Protein AF-K6WB19-F1 (afdb_monomer_lite)

Sequence (266 aa):
MKWSDRVCVMATVAFAASATLALGAGASSAAAVTDSRPGVVEATPAAPPPPPGALIAAFANNQLTYCSLICPHIIYGVVEVPGALVRSPSVYSAALARTGSVDRSRGIAAASVTGPSRRAMAGIIDNDLNLVLPRAQNALEVATVEVLNVVDTARSGAGPGAVGKAVDAGRTRVLEALNAPIVPNPPQIAVPTTPAQESALATIDVGSAVLFQAPEILLVGATESADVAAKELATSGDMNRARAAGAARLDGFVTQAQNAIARALR

Secondary structure (DSSP, 8-state):
--GGGTTTSS---------------------------------PPPPPPPPTTHHHHHHHHHHHHHHHHHHHHHHHHHHHHHHHHHHHHHHHHHHHHHH--HHHHHHHHHHHHHHHHHHHHHHHHHHIIIIIHHHHHHHHHHHHHHHHHHHHHHHTT--HHHHHHHHHHHHHHHHHHHHS---SSPPP-----SHHHHHHHHHHHHHHIIIIIHHHHHHHHHHHHHHHHHHHHHHH--HHHHHHHHHHHHHHHHHHHHHHHHHHT-

Organism: NCBI:txid1108045

Structure (mmCIF, N/CA/C/O backbone):
data_AF-K6WB19-F1
#
_entry.id   AF-K6WB19-F1
#
loop_
_atom_site.group_PDB
_atom_site.id
_atom_site.type_symbol
_atom_site.label_atom_id
_atom_site.label_alt_id
_atom_site.label_comp_id
_atom_site.label_asym_id
_atom_site.label_entity_id
_atom_site.label_seq_id
_atom_site.pdbx_PDB_ins_code
_atom_site.Cartn_x
_atom_site.Cartn_y
_atom_site.Cartn_z
_atom_site.occupancy
_atom_site.B_iso_or_equiv
_atom_site.auth_seq_id
_atom_site.auth_comp_id
_atom_site.auth_asym_id
_atom_site.auth_atom_id
_atom_site.pdbx_PDB_model_num
ATOM 1 N N . MET A 1 1 ? -23.974 20.999 -8.450 1.00 38.78 1 MET A N 1
ATOM 2 C CA . MET A 1 1 ? -22.636 20.407 -8.689 1.00 38.78 1 MET A CA 1
ATOM 3 C C . 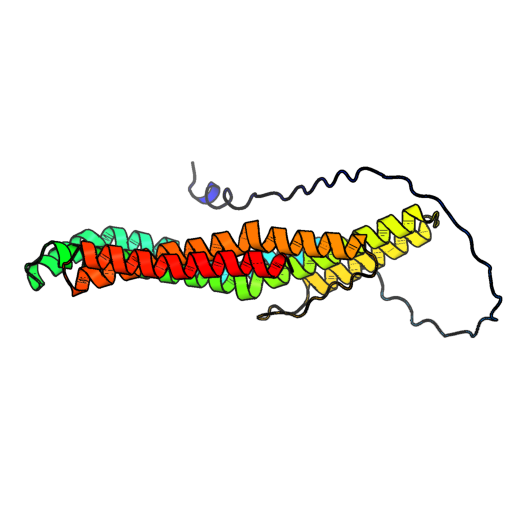MET A 1 1 ? -22.710 18.935 -8.313 1.00 38.78 1 MET A C 1
ATOM 5 O O . MET A 1 1 ? -23.150 18.644 -7.208 1.00 38.78 1 MET A O 1
ATOM 9 N N . LYS A 1 2 ? -22.443 18.030 -9.263 1.00 28.38 2 LYS A N 1
ATOM 10 C CA . LYS A 1 2 ? -22.737 16.591 -9.157 1.00 28.38 2 LYS A CA 1
ATOM 11 C C . LYS A 1 2 ? -21.639 15.848 -8.386 1.00 28.38 2 LYS A C 1
ATOM 13 O O . LYS A 1 2 ? -20.459 16.147 -8.513 1.00 28.38 2 LYS A O 1
ATOM 18 N N . TRP A 1 3 ? -22.057 14.872 -7.585 1.00 24.56 3 TRP A N 1
ATOM 19 C CA . TRP A 1 3 ? -21.213 14.045 -6.712 1.00 24.56 3 TRP A CA 1
ATOM 20 C C . TRP A 1 3 ? -20.253 13.119 -7.495 1.00 24.56 3 TRP A C 1
ATOM 22 O O . TRP A 1 3 ? -19.246 12.679 -6.950 1.00 24.56 3 TRP A O 1
ATOM 32 N N . SER A 1 4 ? -20.508 12.911 -8.795 1.00 28.45 4 SER A N 1
ATOM 33 C CA . SER A 1 4 ? -19.659 12.157 -9.730 1.00 28.45 4 SER A CA 1
ATOM 34 C C . SER A 1 4 ? -18.297 12.799 -9.995 1.00 28.45 4 SER A C 1
ATOM 36 O O . SER A 1 4 ? -17.336 12.091 -10.271 1.00 28.45 4 SER A O 1
ATOM 38 N N . ASP A 1 5 ? -18.185 14.122 -9.860 1.00 27.06 5 ASP A N 1
ATOM 39 C CA . ASP A 1 5 ? -16.989 14.852 -10.304 1.00 27.06 5 ASP A CA 1
ATOM 40 C C . ASP A 1 5 ? -15.940 14.981 -9.184 1.00 27.06 5 ASP A C 1
ATOM 42 O O . ASP A 1 5 ? -14.835 15.464 -9.409 1.00 27.06 5 ASP A O 1
ATOM 46 N N . ARG A 1 6 ? -16.266 14.535 -7.960 1.00 30.77 6 ARG A N 1
ATOM 47 C CA . ARG A 1 6 ? -15.371 14.602 -6.789 1.00 30.77 6 ARG A CA 1
ATOM 48 C C . ARG A 1 6 ? -14.607 13.308 -6.514 1.00 30.77 6 ARG A C 1
ATOM 50 O O . ARG A 1 6 ? -13.567 13.364 -5.868 1.00 30.77 6 ARG A O 1
ATOM 57 N N . VAL A 1 7 ? -15.070 12.170 -7.031 1.00 30.25 7 VAL A N 1
ATOM 58 C CA . VAL A 1 7 ? -14.383 10.876 -6.853 1.00 30.25 7 VAL A CA 1
ATOM 59 C C . VAL A 1 7 ? -13.161 10.754 -7.780 1.00 30.25 7 VAL A C 1
ATOM 61 O O . VAL A 1 7 ? -12.228 10.024 -7.475 1.00 30.25 7 VAL A O 1
ATOM 64 N N . CYS A 1 8 ? -13.090 11.561 -8.844 1.00 25.95 8 CYS A N 1
ATOM 65 C CA . CYS A 1 8 ? -11.950 11.601 -9.768 1.00 25.95 8 CYS A CA 1
ATOM 66 C C . CYS A 1 8 ? -10.787 12.520 -9.336 1.00 25.95 8 CYS A C 1
ATOM 68 O O . CYS A 1 8 ? -9.771 12.554 -10.020 1.00 25.95 8 CYS A O 1
ATOM 70 N N . VAL A 1 9 ? -10.903 13.270 -8.231 1.00 24.67 9 VAL A N 1
ATOM 71 C CA . VAL A 1 9 ? -9.933 14.335 -7.876 1.00 24.67 9 VAL A CA 1
ATOM 72 C C . VAL A 1 9 ? -8.889 13.899 -6.830 1.00 24.67 9 VAL A C 1
ATOM 74 O O . VAL A 1 9 ? -7.967 14.651 -6.540 1.00 24.67 9 VAL A O 1
ATOM 77 N N . MET A 1 10 ? -8.945 12.666 -6.310 1.00 25.45 10 MET A N 1
ATOM 78 C CA . MET A 1 10 ? -7.874 12.120 -5.448 1.00 25.45 10 MET A CA 1
ATOM 79 C C . MET A 1 10 ? -6.846 11.239 -6.182 1.00 25.45 10 MET A C 1
ATOM 81 O O . MET A 1 10 ? -5.930 10.731 -5.547 1.00 25.45 10 MET A O 1
ATOM 85 N N . ALA A 1 11 ? -6.938 11.100 -7.508 1.00 27.75 11 ALA A N 1
ATOM 86 C CA . ALA A 1 11 ? -6.053 10.242 -8.307 1.00 27.75 11 ALA A CA 1
ATOM 87 C C . ALA A 1 11 ? -5.072 11.025 -9.205 1.00 27.75 11 ALA A C 1
ATOM 89 O O . ALA A 1 11 ? -4.734 10.580 -10.299 1.00 27.75 11 ALA A O 1
ATOM 90 N N . THR A 1 12 ? -4.604 12.193 -8.756 1.00 28.17 12 THR A N 1
ATOM 91 C CA . THR A 1 12 ? -3.637 13.007 -9.513 1.00 28.17 12 THR A CA 1
ATOM 92 C C . THR A 1 12 ? -2.436 13.392 -8.654 1.00 28.17 12 THR A C 1
ATOM 94 O O . THR A 1 12 ? -2.191 14.562 -8.381 1.00 28.17 12 THR A O 1
ATOM 97 N N . VAL A 1 13 ? -1.640 12.399 -8.251 1.00 31.12 13 VAL A N 1
ATOM 98 C CA . VAL A 1 13 ? -0.212 12.628 -7.984 1.00 31.12 13 VAL A CA 1
ATOM 99 C C . VAL A 1 13 ? 0.525 12.256 -9.264 1.00 31.12 13 VAL A C 1
ATOM 101 O O . VAL A 1 13 ? 0.928 11.118 -9.485 1.00 31.12 13 VAL A O 1
ATOM 104 N N . ALA A 1 14 ? 0.608 13.229 -10.169 1.00 29.70 14 ALA A N 1
ATOM 105 C CA . ALA A 1 14 ? 1.428 13.134 -11.362 1.00 29.70 14 ALA A CA 1
ATOM 106 C C . ALA A 1 14 ? 2.905 13.105 -10.937 1.00 29.70 14 ALA A C 1
ATOM 108 O O . ALA A 1 14 ? 3.452 14.120 -10.509 1.00 29.70 14 ALA A O 1
ATOM 109 N N . PHE A 1 15 ? 3.551 11.944 -11.052 1.00 32.25 15 PHE A N 1
ATOM 110 C CA . PHE A 1 15 ? 5.002 11.834 -10.936 1.00 32.25 15 PHE A CA 1
ATOM 111 C C . PHE A 1 15 ? 5.653 12.417 -12.195 1.00 32.25 15 PHE A C 1
ATOM 113 O O . PHE A 1 15 ? 5.889 11.726 -13.183 1.00 32.25 15 PHE A O 1
ATOM 120 N N . ALA A 1 16 ? 5.942 13.715 -12.159 1.00 29.33 16 ALA A N 1
ATOM 121 C CA . ALA A 1 16 ? 6.935 14.330 -13.028 1.00 29.33 16 ALA A CA 1
ATOM 122 C C . ALA A 1 16 ? 8.303 14.206 -12.342 1.00 29.33 16 ALA A C 1
ATOM 124 O O . ALA A 1 16 ? 8.715 15.080 -11.580 1.00 29.33 16 ALA A O 1
ATOM 125 N N . ALA A 1 17 ? 9.000 13.093 -12.573 1.00 30.44 17 ALA A N 1
ATOM 126 C CA . ALA A 1 17 ? 10.388 12.941 -12.152 1.00 30.44 17 ALA A CA 1
ATOM 127 C C . ALA A 1 17 ? 11.302 13.669 -13.152 1.00 30.44 17 ALA A C 1
ATOM 129 O O . ALA A 1 17 ? 11.823 13.087 -14.102 1.00 30.44 17 ALA A O 1
ATOM 130 N N . SER A 1 18 ? 11.476 14.973 -12.949 1.00 31.67 18 SER A N 1
ATOM 131 C CA . SER A 1 18 ? 12.510 15.760 -13.621 1.00 31.67 18 SER A CA 1
ATOM 132 C C . SER A 1 18 ? 13.862 15.468 -12.965 1.00 31.67 18 SER A C 1
ATOM 134 O O . SER A 1 18 ? 14.233 16.111 -11.986 1.00 31.67 18 SER A O 1
ATOM 136 N N . ALA A 1 19 ? 14.603 14.491 -13.484 1.00 32.41 19 ALA A N 1
ATOM 137 C CA . ALA A 1 19 ? 15.982 14.238 -13.074 1.00 32.41 19 ALA A CA 1
ATOM 138 C C . ALA A 1 19 ? 16.946 15.140 -13.866 1.00 32.41 19 ALA A C 1
ATOM 140 O O . ALA A 1 19 ? 17.420 14.791 -14.947 1.00 32.41 19 ALA A O 1
ATOM 141 N N . THR A 1 20 ? 17.252 16.321 -13.329 1.00 31.34 20 THR A N 1
ATOM 142 C CA . THR A 1 20 ? 18.430 17.104 -13.729 1.00 31.34 20 THR A CA 1
ATOM 143 C C . THR A 1 20 ? 19.690 16.430 -13.189 1.00 31.34 20 THR A C 1
ATOM 145 O O . THR A 1 20 ? 20.056 16.627 -12.033 1.00 31.34 20 THR A O 1
ATOM 148 N N . LEU A 1 21 ? 20.359 15.630 -14.023 1.00 33.31 21 LEU A N 1
ATOM 149 C CA . LEU A 1 21 ? 21.692 15.091 -13.743 1.00 33.31 21 LEU A CA 1
ATOM 150 C C . LEU A 1 21 ? 22.763 16.117 -14.133 1.00 33.31 21 LEU A C 1
ATOM 152 O O . LEU A 1 21 ? 22.950 16.428 -15.311 1.00 33.31 21 LEU A O 1
ATOM 156 N N . ALA A 1 22 ? 23.473 16.630 -13.128 1.00 29.97 22 ALA A N 1
ATOM 157 C CA . ALA A 1 22 ? 24.693 17.405 -13.299 1.00 29.97 22 ALA A CA 1
ATOM 158 C C . ALA A 1 22 ? 25.817 16.496 -13.832 1.00 29.97 22 ALA A C 1
ATOM 160 O O . ALA A 1 22 ? 26.152 15.478 -13.228 1.00 29.97 22 ALA A O 1
ATOM 161 N N . LEU A 1 23 ? 26.383 16.862 -14.984 1.00 31.97 23 LEU A N 1
ATOM 162 C CA . LEU A 1 23 ? 27.511 16.187 -15.626 1.00 31.97 23 LEU A CA 1
ATOM 163 C C . LEU A 1 23 ? 28.814 16.516 -14.881 1.00 31.97 23 LEU A C 1
ATOM 165 O O . LEU A 1 23 ? 29.307 17.639 -14.958 1.00 31.97 23 LEU A O 1
ATOM 169 N N . GLY A 1 24 ? 29.387 15.527 -14.195 1.00 29.31 24 GLY A N 1
ATOM 170 C CA . GLY A 1 24 ? 30.790 15.534 -13.784 1.00 29.31 24 GLY A CA 1
ATOM 171 C C . GLY A 1 24 ? 31.641 14.851 -14.854 1.00 29.31 24 GLY A C 1
ATOM 172 O O . GLY A 1 24 ? 31.455 13.670 -15.130 1.00 29.31 24 GLY A O 1
ATOM 173 N N . ALA A 1 25 ? 32.542 15.603 -15.485 1.00 34.28 25 ALA A N 1
ATOM 174 C CA . ALA A 1 25 ? 33.493 15.102 -16.472 1.00 34.28 25 ALA A CA 1
ATOM 175 C C . ALA A 1 25 ? 34.604 14.269 -15.801 1.00 34.28 25 ALA A C 1
ATOM 177 O O . ALA A 1 25 ? 35.191 14.706 -14.813 1.00 34.28 25 ALA A O 1
ATOM 178 N N . GLY A 1 26 ? 34.923 13.102 -16.366 1.00 30.36 26 GLY A N 1
ATOM 179 C CA . GLY A 1 26 ? 36.023 12.236 -15.936 1.00 30.36 26 GLY A CA 1
ATOM 180 C C . GLY A 1 26 ? 36.632 11.496 -17.129 1.00 30.36 26 GLY A C 1
ATOM 181 O O . GLY A 1 26 ? 35.909 10.929 -17.938 1.00 30.36 26 GLY A O 1
ATOM 182 N N . ALA A 1 27 ? 37.954 11.591 -17.252 1.00 30.89 27 ALA A N 1
ATOM 183 C CA . ALA A 1 27 ? 38.792 11.323 -18.420 1.00 30.89 27 ALA A CA 1
ATOM 184 C C . ALA A 1 27 ? 38.732 9.915 -19.053 1.00 30.89 27 ALA A C 1
ATOM 186 O O . ALA A 1 27 ? 38.627 8.895 -18.377 1.00 30.89 27 ALA A O 1
ATOM 187 N N . SER A 1 28 ? 38.927 9.902 -20.377 1.00 34.47 28 SER A N 1
ATOM 188 C CA . SER A 1 28 ? 39.124 8.739 -21.246 1.00 34.47 28 SER A CA 1
ATOM 189 C C . SER A 1 28 ? 40.416 7.970 -20.956 1.00 34.47 28 SER A C 1
ATOM 191 O O . SER A 1 28 ? 41.450 8.560 -20.644 1.00 34.47 28 SER A O 1
ATOM 193 N N . SER A 1 29 ? 40.408 6.662 -21.213 1.00 32.50 29 SER A N 1
ATOM 194 C CA . SER A 1 29 ? 41.612 5.890 -21.548 1.00 32.50 29 SER A CA 1
ATOM 195 C C . SER A 1 29 ? 41.239 4.753 -22.500 1.00 32.50 29 SER A C 1
ATOM 197 O O . SER A 1 29 ? 40.351 3.955 -22.215 1.00 32.50 29 SER A O 1
ATOM 199 N N . ALA A 1 30 ? 41.889 4.736 -23.663 1.00 35.38 30 ALA A N 1
ATOM 200 C CA . ALA A 1 30 ? 41.708 3.755 -24.726 1.00 35.38 30 ALA A CA 1
ATOM 201 C C . ALA A 1 30 ? 42.515 2.481 -24.442 1.00 35.38 30 ALA A C 1
ATOM 203 O O . ALA A 1 30 ? 43.664 2.570 -24.009 1.00 35.38 30 ALA A O 1
ATOM 204 N N . ALA A 1 31 ? 41.959 1.310 -24.765 1.00 32.91 31 ALA A N 1
ATOM 205 C CA . ALA A 1 31 ? 42.724 0.070 -24.839 1.00 32.91 31 ALA A CA 1
ATOM 206 C C . ALA A 1 31 ? 42.293 -0.795 -26.037 1.00 32.91 31 ALA A C 1
ATOM 208 O O . ALA A 1 31 ? 41.120 -1.099 -26.224 1.00 32.91 31 ALA A O 1
ATOM 209 N N . ALA A 1 32 ? 43.320 -1.101 -26.831 1.00 31.59 32 ALA A N 1
ATOM 210 C CA . ALA A 1 32 ? 43.531 -2.074 -27.900 1.00 31.59 32 ALA A CA 1
ATOM 211 C C . ALA A 1 32 ? 42.375 -2.961 -28.410 1.00 31.59 32 ALA A C 1
ATOM 213 O O . ALA A 1 32 ? 41.785 -3.763 -27.694 1.00 31.59 32 ALA A O 1
ATOM 214 N N . VAL A 1 33 ? 42.216 -2.907 -29.736 1.00 35.91 33 VAL A N 1
ATOM 215 C CA . VAL A 1 33 ? 41.502 -3.867 -30.584 1.00 35.91 33 VAL A CA 1
ATOM 216 C C . VAL A 1 33 ? 42.299 -5.172 -30.662 1.00 35.91 33 VAL A C 1
ATOM 218 O O . VAL A 1 33 ? 43.456 -5.160 -31.085 1.00 35.91 33 VAL A O 1
ATOM 221 N N . THR A 1 34 ? 41.671 -6.298 -30.328 1.00 34.88 34 THR A N 1
ATOM 222 C CA . THR A 1 34 ? 42.128 -7.630 -30.738 1.00 34.88 34 THR A CA 1
ATOM 223 C C . THR A 1 34 ? 41.159 -8.222 -31.755 1.00 34.88 34 THR A C 1
ATOM 225 O O . THR A 1 34 ? 39.957 -8.336 -31.532 1.00 34.88 34 THR A O 1
ATOM 228 N N . ASP A 1 35 ? 41.733 -8.559 -32.905 1.00 39.69 35 ASP A N 1
ATOM 229 C CA . ASP A 1 35 ? 41.114 -9.214 -34.050 1.00 39.69 35 ASP A CA 1
ATOM 230 C C . ASP A 1 35 ? 40.636 -10.626 -33.669 1.00 39.69 35 ASP A C 1
ATOM 232 O O . ASP A 1 35 ? 41.385 -11.432 -33.111 1.00 39.69 35 ASP A O 1
ATOM 236 N N . SER A 1 36 ? 39.368 -10.929 -33.932 1.00 38.03 36 SER A N 1
ATOM 237 C CA . SER A 1 36 ? 38.786 -12.265 -33.799 1.00 38.03 36 SER A CA 1
ATOM 238 C C . SER A 1 36 ? 37.755 -12.447 -34.907 1.00 38.03 36 SER A C 1
ATOM 240 O O . SER A 1 36 ? 36.739 -11.759 -34.968 1.00 38.03 36 SER A O 1
ATOM 242 N N . ARG A 1 37 ? 38.077 -13.359 -35.827 1.00 37.00 37 ARG A N 1
ATOM 243 C CA . ARG A 1 37 ? 37.326 -13.667 -37.051 1.00 37.00 37 ARG A CA 1
ATOM 244 C C . ARG A 1 37 ? 35.852 -14.007 -36.755 1.00 37.00 37 ARG A C 1
ATOM 246 O O . ARG A 1 37 ? 35.589 -14.720 -35.787 1.00 37.00 37 ARG A O 1
ATOM 253 N N . PRO A 1 38 ? 34.897 -13.581 -37.602 1.00 43.97 38 PRO A N 1
ATOM 254 C CA . PRO A 1 38 ? 33.476 -13.771 -37.340 1.00 43.97 38 PRO A CA 1
ATOM 255 C C . PRO A 1 38 ? 33.036 -15.208 -37.645 1.00 43.97 38 PRO A C 1
ATOM 257 O O . PRO A 1 38 ? 33.042 -15.648 -38.794 1.00 43.97 38 PRO A O 1
ATOM 260 N N . GLY A 1 39 ? 32.609 -15.933 -36.611 1.00 38.41 39 GLY A N 1
ATOM 261 C CA . GLY A 1 39 ? 31.697 -17.061 -36.774 1.00 38.41 39 GLY A CA 1
ATOM 262 C C . GLY A 1 39 ? 30.298 -16.521 -37.065 1.00 38.41 39 GLY A C 1
ATOM 263 O O . GLY A 1 39 ? 29.795 -15.684 -36.317 1.00 38.41 39 GLY A O 1
ATOM 264 N N . VAL A 1 40 ? 29.678 -16.962 -38.161 1.00 47.56 40 VAL A N 1
ATOM 265 C CA . VAL A 1 40 ? 28.285 -16.623 -38.482 1.00 47.56 40 VAL A CA 1
ATOM 266 C C . VAL A 1 40 ? 27.388 -17.381 -37.507 1.00 47.56 40 VAL A C 1
ATOM 268 O O . VAL A 1 40 ? 27.049 -18.540 -37.726 1.00 47.56 40 VAL A O 1
ATOM 271 N N . VAL A 1 41 ? 27.048 -16.733 -36.397 1.00 48.47 41 VAL A N 1
ATOM 272 C CA . VAL A 1 41 ? 25.906 -17.130 -35.576 1.00 48.47 41 VAL A CA 1
ATOM 273 C C . VAL A 1 41 ? 24.673 -16.628 -36.314 1.00 48.47 41 VAL A C 1
ATOM 275 O O . VAL A 1 41 ? 24.510 -15.423 -36.506 1.00 48.47 41 VAL A O 1
ATOM 278 N N . GLU A 1 42 ? 23.844 -17.552 -36.787 1.00 42.94 42 GLU A N 1
ATOM 279 C CA . GLU A 1 42 ? 22.543 -17.251 -37.375 1.00 42.94 42 GLU A CA 1
ATOM 280 C C . GLU A 1 42 ? 21.702 -16.540 -36.304 1.00 42.94 42 GLU A C 1
ATOM 282 O O . GLU A 1 42 ? 21.244 -17.143 -35.335 1.00 42.94 42 GLU A O 1
ATOM 287 N N . ALA A 1 43 ? 21.617 -15.213 -36.406 1.00 51.34 43 ALA A N 1
ATOM 288 C CA . ALA A 1 43 ? 20.899 -14.398 -35.444 1.00 51.34 43 ALA A CA 1
ATOM 289 C C . ALA A 1 43 ? 19.405 -14.690 -35.588 1.00 51.34 43 ALA A C 1
ATOM 291 O O . ALA A 1 43 ? 18.806 -14.375 -36.619 1.00 51.34 43 ALA A O 1
ATOM 292 N N . THR A 1 44 ? 18.799 -15.274 -34.553 1.00 46.34 44 THR A N 1
ATOM 293 C CA . THR A 1 44 ? 17.343 -15.356 -34.437 1.00 46.34 44 THR A CA 1
ATOM 294 C C . THR A 1 44 ? 16.762 -13.965 -34.712 1.00 46.34 44 THR A C 1
ATOM 296 O O . THR A 1 44 ? 17.236 -12.995 -34.107 1.00 46.34 44 THR A O 1
ATOM 299 N N . PRO A 1 45 ? 15.776 -13.824 -35.619 1.00 52.09 45 PRO A N 1
ATOM 300 C CA .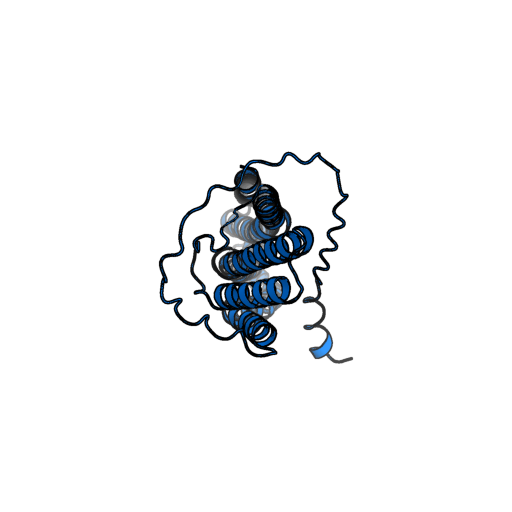 PRO A 1 45 ? 15.183 -12.530 -35.913 1.00 52.09 45 PRO A CA 1
ATOM 301 C C . PRO A 1 45 ? 14.715 -11.870 -34.618 1.00 52.09 45 PRO A C 1
ATOM 303 O O . PRO A 1 45 ? 13.999 -12.487 -33.828 1.00 52.09 45 PRO A O 1
ATOM 306 N N . ALA A 1 46 ? 15.137 -10.625 -34.393 1.00 62.44 46 ALA A N 1
ATOM 307 C CA . ALA A 1 46 ? 14.642 -9.846 -33.269 1.00 62.44 46 ALA A CA 1
ATOM 308 C C . ALA A 1 46 ? 13.112 -9.773 -33.360 1.00 62.44 46 ALA A C 1
ATOM 310 O O . ALA A 1 46 ? 12.568 -9.494 -34.433 1.00 62.44 46 ALA A O 1
ATOM 311 N N . ALA A 1 47 ? 12.424 -10.044 -32.248 1.00 69.12 47 ALA A N 1
ATOM 312 C CA . ALA A 1 47 ? 10.978 -9.885 -32.184 1.00 69.12 47 ALA A CA 1
ATOM 313 C C . ALA A 1 47 ? 10.601 -8.453 -32.612 1.00 69.12 47 ALA A C 1
ATOM 315 O O . ALA A 1 47 ? 11.334 -7.509 -32.290 1.00 69.12 47 ALA A O 1
ATOM 316 N N . PRO A 1 48 ? 9.492 -8.269 -33.352 1.00 78.94 48 PRO A N 1
ATOM 317 C CA . PRO A 1 48 ? 9.068 -6.938 -33.756 1.00 78.94 48 PRO A CA 1
ATOM 318 C C . PRO A 1 48 ? 8.830 -6.067 -32.514 1.00 78.94 48 PRO A C 1
ATOM 320 O O . PRO A 1 48 ? 8.350 -6.577 -31.495 1.00 78.94 48 PRO A O 1
ATOM 323 N N . PRO A 1 49 ? 9.146 -4.761 -32.578 1.00 84.38 49 PRO A N 1
ATOM 324 C CA . PRO A 1 49 ? 8.904 -3.869 -31.458 1.00 84.38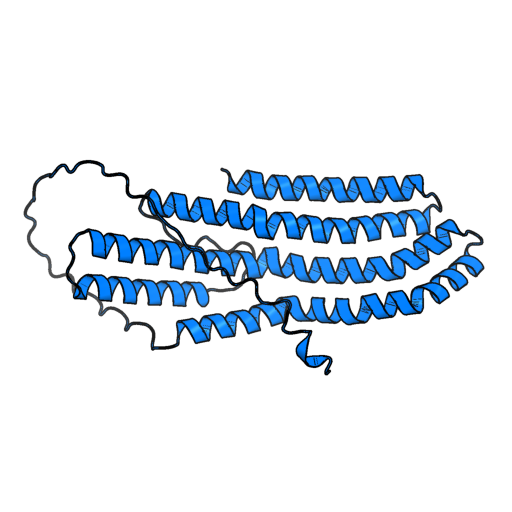 49 PRO A CA 1
ATOM 325 C C . PRO A 1 49 ? 7.410 -3.805 -31.124 1.00 84.38 49 PRO A C 1
ATOM 327 O O . PRO A 1 49 ? 6.566 -4.037 -32.000 1.00 84.38 49 PRO A O 1
ATOM 330 N N . PRO A 1 50 ? 7.050 -3.425 -29.886 1.00 90.88 50 PRO A N 1
ATOM 331 C CA . PRO A 1 50 ? 5.660 -3.292 -29.498 1.00 90.88 50 PRO A CA 1
ATOM 332 C C . PRO A 1 50 ? 4.906 -2.342 -30.433 1.00 90.88 50 PRO A C 1
ATOM 334 O O . PRO A 1 50 ? 5.441 -1.278 -30.789 1.00 90.88 50 PRO A O 1
ATOM 337 N N . PRO A 1 51 ? 3.649 -2.656 -30.793 1.00 92.19 51 PRO A N 1
ATOM 338 C CA . PRO A 1 51 ? 2.864 -1.763 -31.625 1.00 92.19 51 PRO A CA 1
ATOM 339 C C . PRO A 1 51 ? 2.646 -0.413 -30.916 1.00 92.19 51 PRO A C 1
ATOM 341 O O . PRO A 1 51 ? 2.671 -0.337 -29.677 1.00 92.19 51 PRO A O 1
ATOM 344 N N . PRO A 1 52 ? 2.440 0.680 -31.672 1.00 90.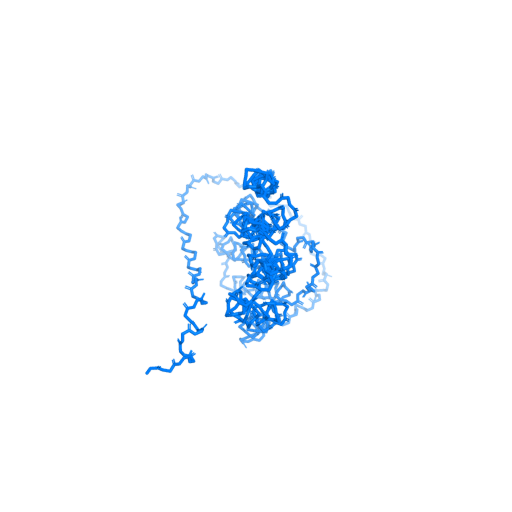19 52 PRO A N 1
ATOM 345 C CA . PRO A 1 52 ? 2.074 1.967 -31.093 1.00 90.19 52 PRO A CA 1
ATOM 346 C C . PRO A 1 52 ? 0.882 1.825 -30.138 1.00 90.19 52 PRO A C 1
ATOM 348 O O . PRO A 1 52 ? -0.091 1.140 -30.438 1.00 90.19 52 PRO A O 1
ATOM 351 N N . GLY A 1 53 ? 0.974 2.452 -28.964 1.00 92.81 53 GLY A N 1
ATOM 352 C CA . GLY A 1 53 ? -0.069 2.392 -27.937 1.00 92.81 53 GLY A CA 1
ATOM 353 C C . GLY A 1 53 ? -0.029 1.170 -27.010 1.00 92.81 53 GLY A C 1
ATOM 354 O O . GLY A 1 53 ? -0.699 1.209 -25.983 1.00 92.81 53 GLY A O 1
ATOM 355 N N . ALA A 1 54 ? 0.787 0.139 -27.276 1.00 94.50 54 ALA A N 1
ATOM 356 C CA . ALA A 1 54 ? 0.843 -1.064 -26.433 1.00 94.50 54 ALA A CA 1
ATOM 357 C C . ALA A 1 54 ? 1.181 -0.766 -24.961 1.00 94.50 54 ALA A C 1
ATOM 359 O O . ALA A 1 54 ? 0.543 -1.302 -24.062 1.00 94.50 54 ALA A O 1
ATOM 360 N N . LEU A 1 55 ? 2.138 0.136 -24.711 1.00 93.94 55 LEU A N 1
ATOM 361 C CA . LEU A 1 55 ? 2.509 0.551 -23.352 1.00 93.94 55 LEU A CA 1
ATOM 362 C C . LEU A 1 55 ? 1.373 1.295 -22.640 1.00 93.94 55 LEU A C 1
ATOM 364 O O . LEU A 1 55 ? 1.115 1.043 -21.468 1.00 93.94 55 LEU A O 1
ATOM 368 N N . ILE A 1 56 ? 0.667 2.177 -23.355 1.00 95.06 56 ILE A N 1
ATOM 369 C CA . ILE A 1 56 ? -0.469 2.934 -22.806 1.00 95.06 56 ILE A CA 1
ATOM 370 C C . ILE A 1 56 ? -1.619 1.976 -22.477 1.00 95.06 56 ILE A C 1
ATOM 372 O O . ILE A 1 56 ? -2.206 2.065 -21.402 1.00 95.06 56 ILE A O 1
ATOM 376 N N . ALA A 1 57 ? -1.910 1.032 -23.374 1.00 96.12 57 ALA A N 1
ATOM 377 C CA . ALA A 1 57 ? -2.931 0.014 -23.163 1.00 96.12 57 ALA A CA 1
ATOM 378 C C . ALA A 1 57 ? -2.592 -0.895 -21.972 1.00 96.12 57 ALA A C 1
ATOM 380 O O . ALA A 1 57 ? -3.451 -1.121 -21.122 1.00 96.12 57 ALA A O 1
ATOM 381 N N . ALA A 1 58 ? -1.342 -1.358 -21.865 1.00 95.19 58 ALA A N 1
ATOM 382 C CA . ALA A 1 58 ? -0.885 -2.164 -20.735 1.00 95.19 58 ALA A CA 1
ATOM 383 C C . ALA A 1 58 ? -0.965 -1.387 -19.413 1.00 95.19 58 ALA A C 1
ATOM 385 O O . ALA A 1 58 ? -1.484 -1.900 -18.425 1.00 95.19 58 ALA A O 1
ATOM 386 N N . PHE A 1 59 ? -0.543 -0.120 -19.403 1.00 94.25 59 PHE A N 1
ATOM 387 C CA . PHE A 1 59 ? -0.677 0.746 -18.234 1.00 94.25 59 PHE A CA 1
ATOM 388 C C . PHE A 1 59 ? -2.145 0.917 -17.811 1.00 94.25 59 PHE A C 1
ATOM 390 O O . PHE A 1 59 ? -2.471 0.721 -16.642 1.00 94.25 59 PHE A O 1
ATOM 397 N N . ALA A 1 60 ? -3.046 1.216 -18.752 1.00 95.75 60 ALA A N 1
ATOM 398 C CA . ALA A 1 60 ? -4.476 1.355 -18.476 1.00 95.75 60 ALA A CA 1
ATOM 399 C C . ALA A 1 60 ? -5.099 0.048 -17.955 1.00 95.75 60 ALA A C 1
ATOM 401 O O . ALA A 1 60 ? -5.860 0.068 -16.987 1.00 95.75 60 ALA A O 1
ATOM 402 N N . ASN A 1 61 ? -4.735 -1.096 -18.542 1.00 95.69 61 ASN A N 1
ATOM 403 C CA . ASN A 1 61 ? -5.176 -2.408 -18.072 1.00 95.69 61 ASN A CA 1
ATOM 404 C C . ASN A 1 61 ? -4.681 -2.703 -16.648 1.00 95.69 61 ASN A C 1
ATOM 406 O O . ASN A 1 61 ? -5.427 -3.247 -15.832 1.00 95.69 61 ASN A O 1
ATOM 410 N N . ASN A 1 62 ? -3.457 -2.286 -16.319 1.00 94.56 62 ASN A N 1
ATOM 411 C CA . ASN A 1 62 ? -2.929 -2.396 -14.964 1.00 94.56 62 ASN A CA 1
ATOM 412 C C . ASN A 1 62 ? -3.734 -1.547 -13.977 1.00 94.56 62 ASN A C 1
ATOM 414 O O . ASN A 1 62 ? -4.060 -2.049 -12.910 1.00 94.56 62 ASN A O 1
ATOM 418 N N . GLN A 1 63 ? -4.155 -0.325 -14.333 1.00 94.50 63 GLN A N 1
ATOM 419 C CA . GLN A 1 63 ? -5.014 0.482 -13.447 1.00 94.50 63 GLN A CA 1
ATOM 420 C C . GLN A 1 63 ? -6.347 -0.218 -13.139 1.00 94.50 63 GLN A C 1
ATOM 422 O O . GLN A 1 63 ? -6.793 -0.231 -11.991 1.00 94.50 63 GLN A O 1
ATOM 427 N N . LEU A 1 64 ? -6.964 -0.854 -14.141 1.00 96.25 64 LEU A N 1
ATOM 428 C CA . LEU A 1 64 ? -8.192 -1.635 -13.951 1.00 96.25 64 LEU A CA 1
ATOM 429 C C . LEU A 1 64 ? -7.947 -2.878 -13.089 1.00 96.25 64 LEU A C 1
ATOM 431 O O . LEU A 1 64 ? -8.728 -3.167 -12.182 1.00 96.25 64 LEU A O 1
ATOM 435 N N . THR A 1 65 ? -6.847 -3.585 -13.339 1.00 95.69 65 THR A N 1
ATOM 436 C CA . THR A 1 65 ? -6.482 -4.800 -12.602 1.00 95.69 65 THR A CA 1
ATOM 437 C C . THR A 1 65 ? -6.163 -4.482 -11.141 1.00 95.69 65 THR A C 1
ATOM 439 O O . THR A 1 65 ? -6.709 -5.122 -10.247 1.00 95.69 65 THR A O 1
ATOM 442 N N . TYR A 1 66 ? -5.361 -3.452 -10.868 1.00 96.00 66 TYR A N 1
ATOM 443 C CA . TYR A 1 66 ? -5.039 -3.019 -9.506 1.00 96.00 66 TYR A CA 1
ATOM 444 C C . TYR A 1 66 ? -6.284 -2.538 -8.761 1.00 96.00 66 TYR A C 1
ATOM 446 O O . TYR A 1 66 ? -6.517 -2.940 -7.621 1.00 96.00 66 TYR A O 1
ATOM 454 N N . CYS A 1 67 ? -7.154 -1.766 -9.423 1.00 95.31 67 CYS A N 1
ATOM 455 C CA . CYS A 1 67 ? -8.441 -1.407 -8.836 1.00 95.31 67 CYS A CA 1
ATOM 456 C C . CYS A 1 67 ? -9.290 -2.648 -8.542 1.00 95.31 67 CYS A C 1
ATOM 458 O O . CYS A 1 67 ? -9.902 -2.706 -7.488 1.00 95.31 67 CYS A O 1
ATOM 460 N N . SER A 1 68 ? -9.300 -3.686 -9.381 1.00 96.88 68 SER A N 1
ATOM 461 C CA . SER A 1 68 ? -10.072 -4.901 -9.072 1.00 96.88 68 SER A CA 1
ATOM 462 C C . SER A 1 68 ? -9.643 -5.593 -7.765 1.00 96.88 68 SER A C 1
ATOM 464 O O . SER A 1 68 ? -10.478 -6.220 -7.117 1.00 96.88 68 SER A O 1
ATOM 466 N N . LEU A 1 69 ? -8.383 -5.416 -7.343 1.00 96.31 69 LEU A N 1
ATOM 467 C CA . LEU A 1 69 ? -7.849 -5.926 -6.075 1.00 96.31 69 LEU A CA 1
ATOM 468 C C . LEU A 1 69 ? -8.193 -5.010 -4.888 1.00 96.31 69 LEU A C 1
ATOM 470 O O . LEU A 1 69 ? -8.569 -5.484 -3.820 1.00 96.31 69 LEU A O 1
ATOM 474 N N . ILE A 1 70 ? -8.101 -3.690 -5.071 1.00 95.81 70 ILE A N 1
ATOM 475 C CA . ILE A 1 70 ? -8.201 -2.707 -3.977 1.00 95.81 70 ILE A CA 1
ATOM 476 C C . ILE A 1 70 ? -9.621 -2.132 -3.827 1.00 95.81 70 ILE A C 1
ATOM 478 O O . ILE A 1 70 ? -10.132 -1.947 -2.719 1.00 95.81 70 ILE A O 1
ATOM 482 N N . CYS A 1 71 ? -10.299 -1.852 -4.938 1.00 96.94 71 CYS A N 1
ATOM 483 C CA . CYS A 1 71 ? -11.587 -1.164 -4.981 1.00 96.94 71 CYS A CA 1
ATOM 484 C C . CYS A 1 71 ? -12.716 -1.875 -4.214 1.00 96.94 71 CYS A C 1
ATOM 486 O O . CYS A 1 71 ? -13.509 -1.158 -3.603 1.00 96.94 71 CYS A O 1
ATOM 488 N N . PRO A 1 72 ? -12.806 -3.221 -4.130 1.00 98.19 72 PRO A N 1
ATOM 489 C CA . PRO A 1 72 ? -13.782 -3.865 -3.249 1.00 98.19 72 PRO A CA 1
ATOM 490 C C . PRO A 1 72 ? -13.646 -3.426 -1.783 1.00 98.19 72 PRO A C 1
ATOM 492 O O . PRO A 1 72 ? -14.651 -3.198 -1.108 1.00 98.19 72 PRO A O 1
ATOM 495 N N . HIS A 1 73 ? -12.416 -3.232 -1.301 1.00 97.69 73 HIS A N 1
ATOM 496 C CA . HIS A 1 73 ? -12.142 -2.781 0.064 1.00 97.69 73 HIS A CA 1
ATOM 497 C C . HIS A 1 73 ? -12.409 -1.284 0.252 1.00 97.69 73 HIS A C 1
ATOM 499 O O . HIS A 1 73 ? -12.931 -0.890 1.297 1.00 97.69 73 HIS A O 1
ATOM 505 N N . ILE A 1 74 ? -12.142 -0.460 -0.770 1.00 96.31 74 ILE A N 1
ATOM 506 C CA . ILE A 1 74 ? -12.550 0.955 -0.786 1.00 96.31 74 ILE A CA 1
ATOM 507 C C . ILE A 1 74 ? -14.072 1.059 -0.698 1.00 96.31 74 ILE A C 1
ATOM 509 O O . ILE A 1 74 ? -14.578 1.755 0.178 1.00 96.31 74 ILE A O 1
ATOM 513 N N . ILE A 1 75 ? -14.800 0.343 -1.561 1.00 97.69 75 ILE A N 1
ATOM 514 C CA . ILE A 1 75 ? -16.270 0.327 -1.592 1.00 97.69 75 ILE A CA 1
ATOM 515 C C . ILE A 1 75 ? -16.818 -0.117 -0.235 1.00 97.69 75 ILE A C 1
ATOM 517 O O . ILE A 1 75 ? -17.680 0.549 0.337 1.00 97.69 75 ILE A O 1
ATOM 521 N N . TYR A 1 76 ? -16.273 -1.201 0.315 1.00 97.25 76 TYR A N 1
ATOM 522 C CA . TYR A 1 76 ? -16.612 -1.656 1.656 1.00 97.25 76 TYR A CA 1
ATOM 523 C C . TYR A 1 76 ? -16.388 -0.548 2.700 1.00 97.25 76 TYR A C 1
ATOM 525 O O . TYR A 1 76 ? -17.280 -0.270 3.498 1.00 97.25 76 TYR A O 1
ATOM 533 N N . GLY A 1 77 ? -15.240 0.135 2.675 1.00 95.25 77 GLY A N 1
ATOM 534 C CA . GLY A 1 77 ? -14.922 1.224 3.600 1.00 95.25 77 GLY A CA 1
ATOM 535 C C . GLY A 1 77 ? -15.879 2.412 3.497 1.00 95.25 77 GLY A C 1
ATOM 536 O O . GLY A 1 77 ? -16.400 2.868 4.514 1.00 95.25 77 GLY A O 1
ATOM 537 N N . VAL A 1 78 ? -16.160 2.889 2.281 1.00 96.81 78 VAL A N 1
ATOM 538 C CA . VAL A 1 78 ? -17.036 4.055 2.062 1.00 96.81 78 VAL A CA 1
ATOM 539 C C . VAL A 1 78 ? -18.509 3.768 2.355 1.00 96.81 78 VAL A C 1
ATOM 541 O O . VAL A 1 78 ? -19.269 4.708 2.565 1.00 96.81 78 VAL A O 1
ATOM 544 N N . VAL A 1 79 ? -18.924 2.500 2.399 1.00 97.75 79 VAL A N 1
ATOM 545 C CA . VAL A 1 79 ? -20.295 2.107 2.760 1.00 97.75 79 VAL A CA 1
ATOM 546 C C . VAL A 1 79 ? -20.401 1.779 4.248 1.00 97.75 79 VAL A C 1
ATOM 548 O O . VAL A 1 79 ? -21.213 2.368 4.968 1.00 97.75 79 VAL A O 1
ATOM 551 N N . GLU A 1 80 ? -19.571 0.860 4.739 1.00 97.69 80 GLU A N 1
ATOM 552 C CA . GLU A 1 80 ? -19.719 0.315 6.088 1.00 97.69 80 GLU A CA 1
ATOM 553 C C . GLU A 1 80 ? -19.281 1.290 7.175 1.00 97.69 80 GLU A C 1
ATOM 555 O O . GLU A 1 80 ? -19.917 1.331 8.228 1.00 97.69 80 GLU A O 1
ATOM 560 N N . VAL A 1 81 ? -18.240 2.101 6.951 1.00 97.12 81 VAL A N 1
ATOM 561 C CA . VAL A 1 81 ? -17.770 3.049 7.975 1.00 97.12 81 VAL A CA 1
ATOM 562 C C . VAL A 1 81 ? -18.806 4.150 8.225 1.00 97.12 81 VAL A C 1
ATOM 564 O O . VAL A 1 81 ? -19.192 4.328 9.385 1.00 97.12 81 VAL A O 1
ATOM 567 N N . PRO A 1 82 ? -19.349 4.846 7.202 1.00 97.38 82 PRO A N 1
ATOM 568 C CA . PRO A 1 82 ? -20.430 5.804 7.430 1.00 97.38 82 PRO A CA 1
ATOM 569 C C . PRO A 1 82 ? -21.696 5.144 7.980 1.00 97.38 82 PRO A C 1
ATOM 571 O O . PRO A 1 82 ? -22.314 5.677 8.902 1.00 97.38 82 PRO A O 1
ATOM 574 N N . GLY A 1 83 ? -22.061 3.956 7.485 1.00 97.75 83 GLY A N 1
ATOM 575 C CA . GLY A 1 83 ? -23.213 3.212 7.997 1.00 97.75 83 GLY A CA 1
ATOM 576 C C . GLY A 1 83 ? -23.061 2.817 9.470 1.00 97.75 83 GLY A C 1
ATOM 577 O O . GLY A 1 83 ? -24.026 2.859 10.236 1.00 97.75 83 GLY A O 1
ATOM 578 N N . ALA A 1 84 ? -21.860 2.441 9.905 1.00 97.75 84 ALA A N 1
ATOM 579 C CA . ALA A 1 84 ? -21.553 2.192 11.309 1.00 97.75 84 ALA A CA 1
ATOM 580 C C . ALA A 1 84 ? -21.601 3.479 12.140 1.00 97.75 84 ALA A C 1
ATOM 582 O O . ALA A 1 84 ? -22.182 3.480 13.223 1.00 97.75 84 ALA A O 1
ATOM 583 N N . LEU A 1 85 ? -21.061 4.584 11.621 1.00 97.56 85 LEU A N 1
ATOM 584 C CA . LEU A 1 85 ? -21.086 5.879 12.299 1.00 97.56 85 LEU A CA 1
ATOM 585 C C . LEU A 1 85 ? -22.521 6.355 12.565 1.00 97.56 85 LEU A C 1
ATOM 587 O O . LEU A 1 85 ? -22.829 6.753 13.686 1.00 97.56 85 LEU A O 1
ATOM 591 N N . VAL A 1 86 ? -23.414 6.235 11.577 1.00 98.50 86 VAL A N 1
ATOM 592 C CA . VAL A 1 86 ? -24.843 6.574 11.718 1.00 98.50 86 VAL A CA 1
ATOM 593 C C . VAL A 1 86 ? -25.534 5.703 12.773 1.00 98.50 86 VAL A C 1
ATOM 595 O O . VAL A 1 86 ? -26.374 6.195 13.523 1.00 98.50 86 VAL A O 1
ATOM 598 N N . ARG A 1 87 ? -25.174 4.417 12.870 1.00 98.31 87 ARG A N 1
ATOM 599 C CA . ARG A 1 87 ? -25.747 3.472 13.850 1.00 98.31 87 ARG A CA 1
ATOM 600 C C . ARG A 1 87 ? -25.122 3.575 15.245 1.00 98.31 87 ARG A C 1
ATOM 602 O O . ARG A 1 87 ? -25.717 3.092 16.211 1.00 98.31 87 ARG A O 1
ATOM 609 N N . SER A 1 88 ? -23.948 4.191 15.367 1.00 98.31 88 SER A N 1
ATOM 610 C CA . SER A 1 88 ? -23.155 4.245 16.602 1.00 98.31 88 SER A CA 1
ATOM 611 C C . SER A 1 88 ? -23.926 4.780 17.824 1.00 98.31 88 SER A C 1
ATOM 613 O O . SER A 1 88 ? -23.838 4.153 18.883 1.00 98.31 88 SER A O 1
ATOM 615 N N . PRO A 1 89 ? -24.771 5.830 17.721 1.00 98.56 89 PRO A N 1
ATOM 616 C CA . PRO A 1 89 ? -25.581 6.285 18.854 1.00 98.56 89 PRO A CA 1
ATOM 617 C C . PRO A 1 89 ? -26.538 5.211 19.390 1.00 98.56 89 PRO A C 1
ATOM 619 O O . PRO A 1 89 ? -26.634 5.015 20.600 1.00 98.56 89 PRO A O 1
ATOM 622 N N . SER A 1 90 ? -27.202 4.455 18.509 1.00 98.56 90 SER A N 1
ATOM 623 C CA . SER A 1 90 ? -28.089 3.359 18.921 1.00 98.56 90 SER A CA 1
ATOM 624 C C . SER A 1 90 ? -27.308 2.208 19.556 1.00 98.56 90 SER A C 1
ATOM 626 O O . SER A 1 90 ? -27.761 1.627 20.543 1.00 98.56 90 SER A O 1
ATOM 628 N N . VAL A 1 91 ? -26.111 1.909 19.038 1.00 98.69 91 VAL A N 1
ATOM 629 C CA . VAL A 1 91 ? -25.195 0.925 19.637 1.00 98.69 91 VAL A CA 1
ATOM 630 C C . VAL A 1 91 ? -24.781 1.360 21.045 1.00 98.69 91 VAL A C 1
ATOM 632 O O . VAL A 1 91 ? -24.808 0.536 21.959 1.00 98.69 91 VAL A O 1
ATOM 635 N N . TYR A 1 92 ? -24.465 2.643 21.241 1.00 98.75 92 TYR A N 1
ATOM 636 C CA . TYR A 1 92 ? -24.158 3.210 22.553 1.00 98.75 92 TYR A CA 1
ATOM 637 C C . TYR A 1 92 ? -25.333 3.058 23.525 1.00 98.75 92 TYR A C 1
ATOM 639 O O . TYR A 1 92 ? -25.154 2.505 24.608 1.00 98.75 92 TYR A O 1
ATOM 647 N N . SER A 1 93 ? -26.542 3.484 23.144 1.00 98.75 93 SER A N 1
ATOM 648 C CA . SER A 1 93 ? -27.728 3.389 24.007 1.00 98.75 93 SER A CA 1
ATOM 649 C C . SER A 1 93 ? -28.048 1.943 24.391 1.00 98.75 93 SER A C 1
ATOM 651 O O . SER A 1 93 ? -28.293 1.652 25.563 1.00 98.75 93 SER A O 1
ATOM 653 N N . ALA A 1 94 ? -27.983 1.014 23.433 1.00 98.62 94 ALA A N 1
ATOM 654 C CA . ALA A 1 94 ? -28.192 -0.408 23.691 1.00 98.62 94 ALA A CA 1
ATOM 655 C C . ALA A 1 94 ? -27.080 -1.016 24.565 1.00 98.62 94 ALA A C 1
ATOM 657 O O . ALA A 1 94 ? -27.329 -1.908 25.376 1.00 98.62 94 ALA A O 1
ATOM 658 N N . ALA A 1 95 ? -25.835 -0.564 24.415 1.00 98.50 95 ALA A N 1
ATOM 659 C CA . ALA A 1 95 ? -24.734 -0.975 25.278 1.00 98.50 95 ALA A CA 1
ATOM 660 C C . ALA A 1 95 ? -24.896 -0.432 26.704 1.00 98.50 95 ALA A C 1
ATOM 662 O O . ALA A 1 95 ? -24.674 -1.181 27.655 1.00 98.50 95 ALA A O 1
ATOM 663 N N . LEU A 1 96 ? -25.357 0.809 26.861 1.00 98.69 96 LEU A N 1
ATOM 664 C CA . LEU A 1 96 ? -25.573 1.425 28.169 1.00 98.69 96 LEU A CA 1
ATOM 665 C C . LEU A 1 96 ? -26.674 0.705 28.939 1.00 98.69 96 LEU A C 1
ATOM 667 O O . LEU A 1 96 ? -26.465 0.344 30.094 1.00 98.69 96 LEU A O 1
ATOM 671 N N . ALA A 1 97 ? -27.789 0.399 28.272 1.00 98.44 97 ALA A N 1
ATOM 672 C CA . ALA A 1 97 ? -28.883 -0.368 28.861 1.00 98.44 97 ALA A CA 1
ATOM 673 C C . ALA A 1 97 ? -28.448 -1.768 29.332 1.00 98.44 97 ALA A C 1
ATOM 675 O O . ALA A 1 97 ? -28.950 -2.264 30.335 1.00 98.44 97 ALA A O 1
ATOM 676 N N . ARG A 1 98 ? -27.507 -2.409 28.625 1.00 98.19 98 ARG A N 1
ATOM 677 C CA . ARG A 1 98 ? -27.027 -3.763 28.957 1.00 98.19 98 ARG A CA 1
ATOM 678 C C . ARG A 1 98 ? -25.909 -3.790 29.991 1.00 98.19 98 ARG A C 1
ATOM 680 O O . ARG A 1 98 ? -25.831 -4.729 30.771 1.00 98.19 98 ARG A O 1
ATOM 687 N N . THR A 1 99 ? -24.997 -2.824 29.945 1.00 97.44 99 THR A N 1
ATOM 688 C CA . THR A 1 99 ? -23.761 -2.857 30.744 1.00 97.44 99 THR A CA 1
ATOM 689 C C . THR A 1 99 ? -23.819 -1.977 31.984 1.00 97.44 99 THR A C 1
ATOM 691 O O . THR A 1 99 ? -23.007 -2.170 32.884 1.00 97.44 99 THR A O 1
ATOM 694 N N . GLY A 1 100 ? -24.701 -0.971 32.012 1.00 98.00 100 GLY A N 1
ATOM 695 C CA . GLY A 1 100 ? -24.730 0.063 33.050 1.00 98.00 100 GLY A CA 1
ATOM 696 C C . GLY A 1 100 ? -23.478 0.952 33.105 1.00 98.00 100 GLY A C 1
ATOM 697 O O . GLY A 1 100 ? -23.386 1.817 33.969 1.00 98.00 100 GLY A O 1
ATOM 698 N N . SER A 1 101 ? -22.507 0.769 32.202 1.00 98.06 101 SER A N 1
ATOM 699 C CA . SER A 1 101 ? -21.219 1.465 32.218 1.00 98.06 101 SER A CA 1
ATOM 700 C C . SER A 1 101 ? -21.089 2.381 31.008 1.00 98.06 101 SER A C 1
ATOM 702 O O . SER A 1 101 ? -21.091 1.926 29.861 1.00 98.06 101 SER A O 1
ATOM 704 N N . VAL A 1 102 ? -20.934 3.682 31.265 1.00 98.31 102 VAL A N 1
ATOM 705 C CA . VAL A 1 102 ? -20.738 4.704 30.225 1.00 98.31 102 VAL A CA 1
ATOM 706 C C . VAL A 1 102 ? -19.506 4.393 29.380 1.00 98.31 102 VAL A C 1
ATOM 708 O O . VAL A 1 102 ? -19.593 4.378 28.154 1.00 98.31 102 VAL A O 1
ATOM 711 N N . ASP A 1 103 ? -18.374 4.089 30.013 1.00 98.25 103 ASP A N 1
ATOM 712 C CA . ASP A 1 103 ? -17.115 3.889 29.297 1.00 98.25 103 ASP A CA 1
ATOM 713 C C . ASP A 1 103 ? -17.103 2.592 28.489 1.00 98.25 103 ASP A C 1
ATOM 715 O O . ASP A 1 103 ? -16.745 2.622 27.311 1.00 98.25 103 ASP A O 1
ATOM 719 N N . ARG A 1 104 ? -17.624 1.482 29.031 1.00 98.56 104 ARG A N 1
ATOM 720 C CA . ARG A 1 104 ? -17.803 0.253 28.234 1.00 98.56 104 ARG A CA 1
ATOM 721 C C . ARG A 1 104 ? -18.726 0.491 27.046 1.00 98.56 104 ARG A C 1
ATOM 723 O O . ARG A 1 104 ? -18.454 0.017 25.947 1.00 98.56 104 ARG A O 1
ATOM 730 N N . SER A 1 105 ? -19.784 1.274 27.236 1.00 98.69 105 SER A N 1
ATOM 731 C CA . SER A 1 105 ? -20.723 1.612 26.163 1.00 98.69 105 SER A CA 1
ATOM 732 C C . SER A 1 105 ? -20.084 2.473 25.078 1.00 98.69 105 SER A C 1
ATOM 734 O O . SER A 1 105 ? -20.317 2.225 23.895 1.00 98.69 105 SER A O 1
ATOM 736 N N . ARG A 1 106 ? -19.223 3.432 25.450 1.00 98.56 106 ARG A N 1
ATOM 737 C CA . ARG A 1 106 ? -18.397 4.197 24.500 1.00 98.56 106 ARG A CA 1
ATOM 738 C C . ARG A 1 106 ? -17.455 3.287 23.729 1.00 98.56 106 ARG A C 1
ATOM 740 O O . ARG A 1 106 ? -17.385 3.406 22.513 1.00 98.56 106 ARG A O 1
ATOM 747 N N . GLY A 1 107 ? -16.776 2.366 24.412 1.00 98.56 107 GLY A N 1
ATOM 748 C CA . GLY A 1 107 ? -15.899 1.388 23.774 1.00 98.56 107 GLY A CA 1
ATOM 749 C C . GLY A 1 107 ? -16.639 0.520 22.758 1.00 98.56 107 GLY A C 1
ATOM 750 O O . GLY A 1 107 ? -16.195 0.395 21.622 1.00 98.56 107 GLY A O 1
ATOM 751 N N . ILE A 1 108 ? -17.813 -0.011 23.121 1.00 98.81 108 ILE A N 1
ATOM 752 C CA . ILE A 1 108 ? -18.653 -0.824 22.223 1.00 98.81 108 ILE A CA 1
ATOM 753 C C . ILE A 1 108 ? -19.106 -0.006 21.004 1.00 98.81 108 ILE A C 1
ATOM 755 O O . ILE A 1 108 ? -19.017 -0.479 19.870 1.00 98.81 108 ILE A O 1
ATOM 759 N N . ALA A 1 109 ? -19.565 1.229 21.219 1.00 98.69 109 ALA A N 1
ATOM 760 C CA . ALA A 1 109 ? -19.987 2.116 20.139 1.00 98.69 109 ALA A CA 1
ATOM 761 C C . ALA A 1 109 ? -18.818 2.507 19.221 1.00 98.69 109 ALA A C 1
ATOM 763 O O . ALA A 1 109 ? -18.952 2.452 18.000 1.00 98.69 109 ALA A O 1
ATOM 764 N N . ALA A 1 110 ? -17.650 2.825 19.780 1.00 98.56 110 ALA A N 1
ATOM 765 C CA . ALA A 1 110 ? -16.442 3.118 19.016 1.00 98.56 110 ALA A CA 1
ATOM 766 C C . ALA A 1 110 ? -15.981 1.899 18.203 1.00 98.56 110 ALA A C 1
ATOM 768 O O . ALA A 1 110 ? -15.754 2.029 17.003 1.00 98.56 110 ALA A O 1
ATOM 769 N N . ALA A 1 111 ? -15.942 0.709 18.815 1.00 98.56 111 ALA A N 1
ATOM 770 C CA . ALA A 1 111 ? -15.554 -0.544 18.164 1.00 98.56 111 ALA A CA 1
ATOM 771 C C . ALA A 1 111 ? -16.474 -0.899 16.985 1.00 98.56 111 ALA A C 1
ATOM 773 O O . ALA A 1 111 ? -16.033 -1.499 16.004 1.00 98.56 111 ALA A O 1
ATOM 774 N N . SER A 1 112 ? -17.747 -0.488 17.045 1.00 98.56 112 SER A N 1
ATOM 775 C CA . SER A 1 112 ? -18.681 -0.669 15.930 1.00 98.56 112 SER A CA 1
ATOM 776 C C . SER A 1 112 ? -18.284 0.111 14.672 1.00 98.56 112 SER A C 1
ATOM 778 O O . SER A 1 112 ? -18.607 -0.333 13.574 1.00 98.56 112 SER A O 1
ATOM 780 N N . VAL A 1 113 ? -17.542 1.217 14.821 1.00 98.69 113 VAL A N 1
ATOM 781 C CA . VAL A 1 113 ? -17.051 2.065 13.721 1.00 98.69 113 VAL A CA 1
ATOM 782 C C . VAL A 1 113 ? -15.611 1.714 13.348 1.00 98.69 113 VAL A C 1
ATOM 784 O O . VAL A 1 113 ? -15.303 1.530 12.172 1.00 98.69 113 VAL A O 1
ATOM 787 N N . THR A 1 114 ? -14.722 1.578 14.335 1.00 98.44 114 THR A N 1
ATOM 788 C CA . THR A 1 114 ? -13.297 1.298 14.097 1.00 98.44 114 THR A CA 1
ATOM 789 C C . THR A 1 114 ? -13.064 -0.102 13.531 1.00 98.44 114 THR A C 1
ATOM 791 O O . THR A 1 114 ? -12.154 -0.279 12.725 1.00 98.44 114 THR A O 1
ATOM 794 N N . GLY A 1 115 ? -13.922 -1.077 13.850 1.00 98.25 115 GLY A N 1
ATOM 795 C CA . GLY A 1 115 ? -13.854 -2.428 13.294 1.00 98.25 115 GLY A CA 1
ATOM 796 C C . GLY A 1 115 ? -13.970 -2.462 11.761 1.00 98.25 115 GLY A C 1
ATOM 797 O O . GLY A 1 115 ? -13.068 -2.988 11.102 1.00 98.25 115 GLY A O 1
ATOM 798 N N . PRO A 1 116 ? -15.051 -1.924 11.161 1.00 98.00 116 PRO A N 1
ATOM 799 C CA . PRO A 1 116 ? -15.146 -1.740 9.715 1.00 98.00 116 PRO A CA 1
ATOM 800 C C . PRO A 1 116 ? -14.002 -0.912 9.121 1.00 98.00 116 PRO A C 1
ATOM 802 O O . PRO A 1 116 ? -13.457 -1.329 8.101 1.00 98.00 116 PRO A O 1
ATOM 805 N N . SER A 1 117 ? -13.585 0.187 9.765 1.00 97.62 117 SER A N 1
ATOM 806 C CA . SER A 1 117 ? -12.474 1.020 9.274 1.00 97.62 117 SER A CA 1
ATOM 807 C C . SER A 1 117 ? -11.168 0.239 9.167 1.00 97.62 117 SER A C 1
ATOM 809 O O . SER A 1 117 ? -10.522 0.274 8.123 1.00 97.62 117 SER A O 1
ATOM 811 N N . ARG A 1 118 ? -10.807 -0.526 10.206 1.00 97.88 118 ARG A N 1
ATOM 812 C CA . ARG A 1 118 ? -9.622 -1.392 10.198 1.00 97.88 118 ARG A CA 1
ATOM 813 C C . ARG A 1 118 ? -9.700 -2.433 9.086 1.00 97.88 118 ARG A C 1
ATOM 815 O O . ARG A 1 118 ? -8.722 -2.640 8.383 1.00 97.88 118 ARG A O 1
ATOM 822 N N . ARG A 1 119 ? -10.849 -3.099 8.916 1.00 98.12 119 ARG A N 1
ATOM 823 C CA . ARG A 1 119 ? -11.020 -4.119 7.862 1.00 98.12 119 ARG A CA 1
ATOM 824 C C . ARG A 1 119 ? -10.867 -3.536 6.460 1.00 98.12 119 ARG A C 1
ATOM 826 O O . ARG A 1 119 ? -10.238 -4.169 5.621 1.00 98.12 119 ARG A O 1
ATOM 833 N N . ALA A 1 120 ? -11.443 -2.359 6.221 1.00 97.50 120 ALA A N 1
ATOM 834 C CA . ALA A 1 120 ? -11.297 -1.663 4.951 1.00 97.50 120 ALA A CA 1
ATOM 835 C C . ALA A 1 120 ? -9.828 -1.309 4.695 1.00 97.50 120 ALA A C 1
ATOM 837 O O . ALA A 1 120 ? -9.291 -1.660 3.652 1.00 97.50 120 ALA A O 1
ATOM 838 N N . MET A 1 121 ? -9.177 -0.672 5.672 1.00 97.50 121 MET A N 1
ATOM 839 C CA . MET A 1 121 ? -7.808 -0.187 5.523 1.00 97.50 121 MET A CA 1
ATOM 840 C C . MET A 1 121 ? -6.795 -1.320 5.356 1.00 97.50 121 MET A C 1
ATOM 842 O O . MET A 1 121 ? -5.973 -1.256 4.451 1.00 97.50 121 MET A O 1
ATOM 846 N N . ALA A 1 122 ? -6.897 -2.376 6.169 1.00 97.12 122 ALA A N 1
ATOM 847 C CA . ALA A 1 122 ? -6.060 -3.565 6.021 1.00 97.12 122 ALA A CA 1
ATOM 848 C C . ALA A 1 122 ? -6.245 -4.191 4.633 1.00 97.12 122 ALA A C 1
ATOM 850 O O . ALA A 1 122 ? -5.274 -4.412 3.932 1.00 97.12 122 ALA A O 1
ATOM 851 N N . GLY A 1 123 ? -7.487 -4.370 4.172 1.00 96.31 123 GLY A N 1
ATOM 852 C CA . GLY A 1 123 ? -7.734 -4.915 2.837 1.00 96.31 123 GLY A CA 1
ATOM 853 C C . GLY A 1 123 ? -7.165 -4.058 1.700 1.00 96.31 123 GLY A C 1
ATOM 854 O O . GLY A 1 123 ? -6.626 -4.606 0.747 1.00 96.31 123 GLY A O 1
ATOM 855 N N . ILE A 1 124 ? -7.253 -2.728 1.795 1.00 97.31 124 ILE A N 1
ATOM 856 C CA . ILE A 1 124 ? -6.667 -1.810 0.803 1.00 97.31 124 ILE A CA 1
ATOM 857 C C . ILE A 1 124 ? -5.145 -1.961 0.781 1.00 97.31 124 ILE A C 1
ATOM 859 O O . ILE A 1 124 ? -4.570 -2.240 -0.266 1.00 97.31 124 ILE A O 1
ATOM 863 N N . ILE A 1 125 ? -4.515 -1.802 1.942 1.00 96.69 125 ILE A N 1
ATOM 864 C CA . ILE A 1 125 ? -3.063 -1.675 2.055 1.00 96.69 125 ILE A CA 1
ATOM 865 C C . ILE A 1 125 ? -2.361 -3.024 1.927 1.00 96.69 125 ILE A C 1
ATOM 867 O O . ILE A 1 125 ? -1.312 -3.105 1.302 1.00 96.69 125 ILE A O 1
ATOM 871 N N . ASP A 1 126 ? -2.946 -4.108 2.434 1.00 96.19 126 ASP A N 1
ATOM 872 C CA . ASP A 1 126 ? -2.371 -5.440 2.258 1.00 96.19 126 ASP A CA 1
ATOM 873 C C . ASP A 1 126 ? -2.352 -5.823 0.772 1.00 96.19 126 ASP A C 1
ATOM 875 O O . ASP A 1 126 ? -1.370 -6.398 0.305 1.00 96.19 126 ASP A O 1
ATOM 879 N N . ASN A 1 127 ? -3.395 -5.485 0.004 1.00 97.12 127 ASN A N 1
ATOM 880 C CA . ASN A 1 127 ? -3.375 -5.702 -1.445 1.00 97.12 127 ASN A CA 1
ATOM 881 C C . ASN A 1 127 ? -2.380 -4.770 -2.141 1.00 97.12 127 ASN A C 1
ATOM 883 O O . ASN A 1 127 ? -1.697 -5.214 -3.065 1.00 97.12 127 ASN A O 1
ATOM 887 N N . ASP A 1 128 ? -2.268 -3.512 -1.711 1.00 96.38 128 ASP A N 1
ATOM 888 C CA . ASP A 1 128 ? -1.316 -2.595 -2.329 1.00 96.38 128 ASP A CA 1
ATOM 889 C C . ASP A 1 128 ? 0.134 -3.040 -2.090 1.00 96.38 128 ASP A C 1
ATOM 891 O O . ASP A 1 128 ? 0.831 -3.413 -3.036 1.00 96.38 128 ASP A O 1
ATOM 895 N N . LEU A 1 129 ? 0.544 -3.160 -0.826 1.00 95.38 129 LEU A N 1
ATOM 896 C CA . LEU A 1 129 ? 1.914 -3.495 -0.432 1.00 95.38 129 LEU A CA 1
ATOM 897 C C . LEU A 1 129 ? 2.375 -4.875 -0.889 1.00 95.38 129 LEU A C 1
ATOM 899 O O . LEU A 1 129 ? 3.561 -5.054 -1.159 1.00 95.38 129 LEU A O 1
ATOM 903 N N . ASN A 1 130 ? 1.478 -5.863 -0.955 1.00 95.75 130 ASN A N 1
ATOM 904 C CA . ASN A 1 130 ? 1.882 -7.230 -1.287 1.00 95.75 130 ASN A CA 1
ATOM 905 C C . ASN A 1 130 ? 1.712 -7.570 -2.767 1.00 95.75 130 ASN A C 1
ATOM 907 O O . ASN A 1 130 ? 2.363 -8.503 -3.228 1.00 95.75 130 ASN A O 1
ATOM 911 N N . LEU A 1 131 ? 0.851 -6.871 -3.514 1.00 95.81 131 LEU A N 1
ATOM 912 C CA . LEU A 1 131 ? 0.525 -7.240 -4.896 1.00 95.81 131 LEU A CA 1
ATOM 913 C C . LEU A 1 131 ? 0.783 -6.100 -5.881 1.00 95.81 131 LEU A C 1
ATOM 915 O O . LEU A 1 131 ? 1.486 -6.294 -6.874 1.00 95.81 131 LEU A O 1
ATOM 919 N N . VAL A 1 132 ? 0.209 -4.923 -5.631 1.00 96.44 132 VAL A N 1
ATOM 920 C CA . VAL A 1 132 ? 0.202 -3.818 -6.600 1.00 96.44 132 VAL A CA 1
ATOM 921 C C . VAL A 1 132 ? 1.529 -3.070 -6.608 1.00 96.44 132 VAL A C 1
ATOM 923 O O . VAL A 1 132 ? 2.161 -2.977 -7.663 1.00 96.44 132 VAL A O 1
ATOM 926 N N . LEU A 1 133 ? 1.978 -2.579 -5.453 1.00 95.19 133 LEU A N 1
ATOM 927 C CA . LEU A 1 133 ? 3.197 -1.789 -5.322 1.00 95.19 133 LEU A CA 1
ATOM 928 C C . LEU A 1 133 ? 4.441 -2.552 -5.806 1.00 95.19 133 LEU A C 1
ATOM 930 O O . LEU A 1 133 ? 5.145 -2.002 -6.655 1.00 95.19 133 LEU A O 1
ATOM 934 N N . PRO A 1 134 ? 4.699 -3.818 -5.404 1.00 94.69 134 PRO A N 1
ATOM 935 C CA . PRO A 1 134 ? 5.877 -4.547 -5.880 1.00 94.69 134 PRO A CA 1
ATOM 936 C C . PRO A 1 134 ? 5.888 -4.721 -7.400 1.00 94.69 134 PRO A C 1
ATOM 938 O O . PRO A 1 134 ? 6.932 -4.661 -8.049 1.00 94.69 134 PRO A O 1
ATOM 941 N N . ARG A 1 135 ? 4.710 -4.906 -8.003 1.00 94.00 135 ARG A N 1
ATOM 942 C CA . ARG A 1 135 ? 4.593 -4.979 -9.454 1.00 94.00 135 ARG A CA 1
ATOM 943 C C . ARG A 1 135 ? 4.835 -3.618 -10.109 1.00 94.00 135 ARG A C 1
ATOM 945 O O . ARG A 1 135 ? 5.619 -3.527 -11.053 1.00 94.00 135 ARG A O 1
ATOM 952 N N . ALA A 1 136 ? 4.163 -2.570 -9.651 1.00 94.06 136 ALA A N 1
ATOM 953 C CA . ALA A 1 136 ? 4.333 -1.232 -10.208 1.00 94.06 136 ALA A CA 1
ATOM 954 C C . ALA A 1 136 ? 5.800 -0.778 -10.128 1.00 94.06 136 ALA A C 1
ATOM 956 O O . ALA A 1 136 ? 6.336 -0.261 -11.109 1.00 94.06 136 ALA A O 1
ATOM 957 N N . GLN A 1 137 ? 6.457 -1.060 -9.002 1.00 95.50 137 GLN A N 1
ATOM 958 C CA . GLN A 1 137 ? 7.869 -0.783 -8.788 1.00 95.50 137 GLN A CA 1
ATOM 959 C C . GLN A 1 137 ? 8.758 -1.556 -9.770 1.00 95.50 137 GLN A C 1
ATOM 961 O O . GLN A 1 137 ? 9.544 -0.932 -10.474 1.00 95.50 137 GLN A O 1
ATOM 966 N N . ASN A 1 138 ? 8.568 -2.870 -9.931 1.00 94.56 138 ASN A N 1
ATOM 967 C CA . ASN A 1 138 ? 9.315 -3.666 -10.916 1.00 94.56 138 ASN A CA 1
ATOM 968 C C . ASN A 1 138 ? 9.240 -3.080 -12.340 1.00 94.56 138 ASN A C 1
ATOM 970 O O . ASN A 1 138 ? 10.239 -3.023 -13.056 1.00 94.56 138 ASN A O 1
ATOM 974 N N . ALA A 1 139 ? 8.060 -2.615 -12.766 1.00 95.88 139 ALA A N 1
ATOM 975 C CA . ALA A 1 139 ? 7.904 -1.984 -14.077 1.00 95.88 139 ALA A CA 1
ATOM 976 C C . ALA A 1 139 ? 8.638 -0.631 -14.174 1.00 95.88 139 ALA A C 1
ATOM 978 O O . ALA A 1 139 ? 9.218 -0.326 -15.219 1.00 95.88 139 ALA A O 1
ATOM 979 N N . LEU A 1 140 ? 8.643 0.163 -13.097 1.00 96.19 140 LEU A N 1
ATOM 980 C CA . LEU A 1 140 ? 9.383 1.425 -13.011 1.00 96.19 140 LEU A CA 1
ATOM 981 C C . LEU A 1 140 ? 10.901 1.208 -13.053 1.00 96.19 140 LEU A C 1
ATOM 983 O O . LEU A 1 140 ? 11.610 1.943 -13.742 1.00 96.19 140 LEU A O 1
ATOM 987 N N . GLU A 1 141 ? 11.402 0.202 -12.346 1.00 97.12 141 GLU A N 1
ATOM 988 C CA . GLU A 1 141 ? 12.819 -0.157 -12.335 1.00 97.12 141 GLU A CA 1
ATOM 989 C C . GLU A 1 141 ? 13.296 -0.580 -13.725 1.00 97.12 141 GLU A C 1
ATOM 991 O O . GLU A 1 141 ? 14.298 -0.058 -14.217 1.00 97.12 141 GLU A O 1
ATOM 996 N N . VAL A 1 142 ? 12.535 -1.445 -14.408 1.00 97.88 142 VAL A N 1
ATOM 997 C CA . VAL A 1 142 ? 12.831 -1.841 -15.794 1.00 97.88 142 VAL A CA 1
ATOM 998 C C . VAL A 1 142 ? 12.818 -0.618 -16.708 1.00 97.88 142 VAL A C 1
ATOM 1000 O O . VAL A 1 142 ? 13.770 -0.405 -17.453 1.00 97.88 142 VAL A O 1
ATOM 1003 N N . ALA A 1 143 ? 11.795 0.237 -16.623 1.00 97.44 143 ALA A N 1
ATOM 1004 C CA . ALA A 1 143 ? 11.744 1.461 -17.420 1.00 97.44 143 ALA A CA 1
ATOM 1005 C C . ALA A 1 143 ? 12.957 2.371 -17.174 1.00 97.44 143 ALA A C 1
ATOM 1007 O O . ALA A 1 143 ? 13.508 2.929 -18.121 1.00 97.44 143 ALA A O 1
ATOM 1008 N N . THR A 1 144 ? 13.405 2.480 -15.925 1.00 98.00 144 THR A N 1
ATOM 1009 C CA . THR A 1 144 ? 14.566 3.290 -15.546 1.00 98.00 144 THR A CA 1
ATOM 1010 C C . THR A 1 144 ? 15.863 2.724 -16.122 1.00 98.00 144 THR A C 1
ATOM 1012 O O . THR A 1 144 ? 16.621 3.465 -16.750 1.00 98.00 144 THR A O 1
ATOM 1015 N N . VAL A 1 145 ? 16.104 1.416 -15.982 1.00 98.12 145 VAL A N 1
ATOM 1016 C CA . VAL A 1 145 ? 17.278 0.739 -16.564 1.00 98.12 145 VAL A CA 1
ATOM 1017 C C . VAL A 1 145 ? 17.306 0.904 -18.081 1.00 98.12 145 VAL A C 1
ATOM 1019 O O . VAL A 1 145 ? 18.339 1.270 -18.641 1.00 98.12 145 VAL A O 1
ATOM 1022 N N . GLU A 1 146 ? 16.171 0.712 -18.752 1.00 97.44 146 GLU A N 1
ATOM 1023 C CA . GLU A 1 146 ? 16.111 0.800 -20.211 1.00 97.44 146 GLU A CA 1
ATOM 1024 C C . GLU A 1 146 ? 16.252 2.233 -20.736 1.00 97.44 146 GLU A C 1
ATOM 1026 O O . GLU A 1 146 ? 16.897 2.452 -21.763 1.00 97.44 146 GLU A O 1
ATOM 1031 N N . VAL A 1 147 ? 15.741 3.238 -20.017 1.00 97.88 147 VAL A N 1
ATOM 1032 C CA . VAL A 1 147 ? 16.020 4.646 -20.343 1.00 97.88 147 VAL A CA 1
ATOM 1033 C C . VAL A 1 147 ? 17.516 4.941 -20.225 1.00 97.88 147 VAL A C 1
ATOM 1035 O O . VAL A 1 147 ? 18.076 5.588 -21.111 1.00 97.88 147 VAL A O 1
ATOM 1038 N N . LEU A 1 148 ? 18.185 4.440 -19.183 1.00 97.44 148 LEU A N 1
ATOM 1039 C CA . LEU A 1 148 ? 19.632 4.603 -19.026 1.00 97.44 148 LEU A CA 1
ATOM 1040 C C . LEU A 1 148 ? 20.412 3.888 -20.143 1.00 97.44 148 LEU A C 1
ATOM 1042 O O . LEU A 1 148 ? 21.321 4.491 -20.707 1.00 97.44 148 LEU A O 1
ATOM 1046 N N . ASN A 1 149 ? 20.000 2.684 -20.561 1.00 97.12 149 ASN A N 1
ATOM 1047 C CA . ASN A 1 149 ? 20.592 1.984 -21.713 1.00 97.12 149 ASN A CA 1
ATOM 1048 C C . ASN A 1 149 ? 20.499 2.809 -23.009 1.00 97.12 149 ASN A C 1
ATOM 1050 O O . ASN A 1 149 ? 21.460 2.888 -23.781 1.00 97.12 149 ASN A O 1
ATOM 1054 N N . VAL A 1 150 ? 19.349 3.443 -23.264 1.00 96.88 150 VAL A N 1
ATOM 1055 C CA . VAL A 1 150 ? 19.155 4.322 -24.430 1.00 96.88 150 VAL A CA 1
ATOM 1056 C C . VAL A 1 150 ? 20.070 5.544 -24.349 1.00 96.88 150 VAL A C 1
ATOM 1058 O O . VAL A 1 150 ? 20.708 5.900 -25.344 1.00 96.88 150 VAL A O 1
ATOM 1061 N N . VAL A 1 151 ? 20.160 6.176 -23.176 1.00 95.81 151 VAL A N 1
ATOM 1062 C CA . VAL A 1 151 ? 21.024 7.342 -22.943 1.00 95.81 151 VAL A CA 1
ATOM 1063 C C . VAL A 1 151 ? 22.495 6.987 -23.149 1.00 95.81 151 VAL A C 1
ATOM 1065 O O . VAL A 1 151 ? 23.200 7.722 -23.841 1.00 95.81 151 VAL A O 1
ATOM 1068 N N . ASP A 1 152 ? 22.953 5.860 -22.613 1.00 95.44 152 ASP A N 1
ATOM 1069 C CA . ASP A 1 152 ? 24.336 5.402 -22.760 1.00 95.44 152 ASP A CA 1
ATOM 1070 C C . ASP A 1 152 ? 24.653 5.053 -24.218 1.00 95.44 152 ASP A C 1
ATOM 1072 O O . ASP A 1 152 ? 25.685 5.470 -24.751 1.00 95.44 152 ASP A O 1
ATOM 1076 N N . THR A 1 153 ? 23.716 4.403 -24.919 1.00 96.19 153 THR A N 1
ATOM 1077 C CA . THR A 1 153 ? 23.830 4.142 -26.362 1.00 96.19 153 THR A CA 1
ATOM 1078 C C . THR A 1 153 ? 23.995 5.448 -27.139 1.00 96.19 153 THR A C 1
ATOM 1080 O O . THR A 1 153 ? 24.912 5.567 -27.951 1.00 96.19 153 THR A O 1
ATOM 1083 N N . ALA A 1 154 ? 23.169 6.460 -26.863 1.00 95.06 154 ALA A N 1
ATOM 1084 C CA . ALA A 1 154 ? 23.269 7.760 -27.523 1.00 95.06 154 ALA A CA 1
ATOM 1085 C C . ALA A 1 154 ? 24.591 8.484 -27.201 1.00 95.06 154 ALA A C 1
ATOM 1087 O O . ALA A 1 154 ? 25.214 9.063 -28.091 1.00 95.06 154 ALA A O 1
ATOM 1088 N N . ARG A 1 155 ? 25.056 8.424 -25.947 1.00 95.69 155 ARG A N 1
ATOM 1089 C CA . ARG A 1 155 ? 26.303 9.070 -25.498 1.00 95.69 155 ARG A CA 1
ATOM 1090 C C . ARG A 1 155 ? 27.569 8.390 -26.008 1.00 95.69 155 ARG A C 1
ATOM 1092 O O . ARG A 1 155 ? 28.592 9.057 -26.121 1.00 95.69 155 ARG A O 1
ATOM 1099 N N . SER A 1 156 ? 27.504 7.109 -26.365 1.00 95.62 156 SER A N 1
ATOM 1100 C CA . SER A 1 156 ? 28.634 6.378 -26.957 1.00 95.62 156 SER A CA 1
ATOM 1101 C C . SER A 1 156 ? 29.029 6.865 -28.362 1.00 95.62 156 SER A C 1
ATOM 1103 O O . SER A 1 156 ? 30.046 6.432 -28.901 1.00 95.62 156 SER A O 1
ATOM 1105 N N . GLY A 1 157 ? 28.232 7.752 -28.972 1.00 94.38 157 GLY A N 1
ATOM 1106 C CA . GLY A 1 157 ? 28.405 8.183 -30.360 1.00 94.38 157 GLY A CA 1
ATOM 1107 C C . GLY A 1 157 ? 27.784 7.224 -31.379 1.00 94.38 157 GLY A C 1
ATOM 1108 O O . GLY A 1 157 ? 28.026 7.363 -32.579 1.00 94.38 157 GLY A O 1
ATOM 1109 N N . ALA A 1 158 ? 26.981 6.253 -30.929 1.00 95.19 158 ALA A N 1
ATOM 1110 C CA . ALA A 1 158 ? 26.268 5.345 -31.814 1.00 95.19 158 ALA A CA 1
ATOM 1111 C C . ALA A 1 158 ? 25.289 6.103 -32.730 1.00 95.19 158 ALA A C 1
ATOM 1113 O O . ALA A 1 158 ? 24.633 7.065 -32.329 1.00 95.19 158 ALA A O 1
ATOM 1114 N N . GLY A 1 159 ? 25.171 5.652 -33.982 1.00 95.06 159 GLY A N 1
ATOM 1115 C CA . GLY A 1 159 ? 24.280 6.282 -34.955 1.00 95.06 159 GLY A CA 1
ATOM 1116 C C . GLY A 1 159 ? 22.789 6.154 -34.586 1.00 95.06 159 GLY A C 1
ATOM 1117 O O . GLY A 1 159 ? 22.415 5.256 -33.825 1.00 95.06 159 GLY A O 1
ATOM 1118 N N . PRO A 1 160 ? 21.899 6.971 -35.185 1.00 94.75 160 PRO A N 1
ATOM 1119 C CA . PRO A 1 160 ? 20.466 6.989 -34.861 1.00 94.75 160 PRO A CA 1
ATOM 1120 C C . PRO A 1 160 ? 19.771 5.624 -34.947 1.00 94.75 160 PRO A C 1
ATOM 1122 O O . PRO A 1 160 ? 18.871 5.337 -34.163 1.00 94.75 160 PRO A O 1
ATOM 1125 N N . GLY A 1 161 ? 20.209 4.752 -35.861 1.00 95.50 161 GLY A N 1
ATOM 1126 C CA . GLY A 1 161 ? 19.667 3.397 -35.983 1.00 95.50 161 GLY A CA 1
ATOM 1127 C C . GLY A 1 161 ? 19.953 2.504 -34.770 1.00 95.50 161 GLY A C 1
ATOM 1128 O O . GLY A 1 161 ? 19.117 1.680 -34.413 1.00 95.50 161 GLY A O 1
ATOM 1129 N N . ALA A 1 162 ? 21.101 2.672 -34.107 1.00 94.94 162 ALA A N 1
ATOM 1130 C CA . ALA A 1 162 ? 21.426 1.935 -32.885 1.00 94.94 162 ALA A CA 1
ATOM 1131 C C . ALA A 1 162 ? 20.607 2.446 -31.691 1.00 94.94 162 ALA A C 1
ATOM 1133 O O . ALA A 1 162 ? 20.061 1.646 -30.937 1.00 94.94 162 ALA A O 1
ATOM 1134 N N . VAL A 1 163 ? 20.443 3.768 -31.580 1.00 95.44 163 VAL A N 1
ATOM 1135 C CA . VAL A 1 163 ? 19.574 4.389 -30.567 1.00 95.44 163 VAL A CA 1
ATOM 1136 C C . VAL A 1 163 ? 18.121 3.940 -30.748 1.00 95.44 163 VAL A C 1
ATOM 1138 O O . VAL A 1 163 ? 17.481 3.547 -29.779 1.00 95.44 163 VAL A O 1
ATOM 1141 N N . GLY A 1 164 ? 17.612 3.915 -31.985 1.00 95.06 164 GLY A N 1
ATOM 1142 C CA . GLY A 1 164 ? 16.268 3.414 -32.289 1.00 95.06 164 GLY A CA 1
ATOM 1143 C C . GLY A 1 164 ? 16.065 1.959 -31.856 1.00 95.06 164 GLY A C 1
ATOM 1144 O O . GLY A 1 164 ? 15.072 1.647 -31.206 1.00 95.06 164 GLY A O 1
ATOM 1145 N N . LYS A 1 165 ? 17.044 1.081 -32.119 1.00 94.62 165 LYS A N 1
ATOM 1146 C CA . LYS A 1 165 ? 17.013 -0.313 -31.642 1.00 94.62 165 LYS A CA 1
ATOM 1147 C C . LYS A 1 165 ? 17.008 -0.415 -30.115 1.00 94.62 165 LYS A C 1
ATOM 1149 O O . LYS A 1 165 ? 16.282 -1.247 -29.581 1.00 94.62 165 LYS A O 1
ATOM 1154 N N . ALA A 1 166 ? 17.788 0.415 -29.420 1.00 94.81 166 ALA A N 1
ATOM 1155 C CA . ALA A 1 166 ? 17.791 0.454 -27.958 1.00 94.81 166 ALA A CA 1
ATOM 1156 C C . ALA A 1 166 ? 16.428 0.901 -27.403 1.00 94.81 166 ALA A C 1
ATOM 1158 O O . ALA A 1 166 ? 15.920 0.298 -26.462 1.00 94.81 166 ALA A O 1
ATOM 1159 N N . VAL A 1 167 ? 15.794 1.902 -28.026 1.00 95.69 167 VAL A N 1
ATOM 1160 C CA . VAL A 1 167 ? 14.438 2.348 -27.664 1.00 95.69 167 VAL A CA 1
ATOM 1161 C C . VAL A 1 167 ? 13.428 1.222 -27.854 1.00 95.69 167 VAL A C 1
ATOM 1163 O O . VAL A 1 167 ? 12.623 0.963 -26.964 1.00 95.69 167 VAL A O 1
ATOM 1166 N N . ASP A 1 168 ? 13.467 0.536 -28.991 1.00 95.44 168 ASP A N 1
ATOM 1167 C CA . ASP A 1 168 ? 12.544 -0.557 -29.282 1.00 95.44 168 ASP A CA 1
ATOM 1168 C C . ASP A 1 168 ? 12.729 -1.747 -28.331 1.00 95.44 168 ASP A C 1
ATOM 1170 O O . ASP A 1 168 ? 11.741 -2.264 -27.809 1.00 95.44 168 ASP A O 1
ATOM 1174 N N . ALA A 1 169 ? 13.974 -2.118 -28.019 1.00 94.12 169 ALA A N 1
ATOM 1175 C CA . ALA A 1 169 ? 14.277 -3.132 -27.009 1.00 94.12 169 ALA A CA 1
ATOM 1176 C C . ALA A 1 169 ? 13.763 -2.725 -25.618 1.00 94.12 169 ALA A C 1
ATOM 1178 O O . ALA A 1 169 ? 13.118 -3.526 -24.936 1.00 94.12 169 ALA A O 1
ATOM 1179 N N . GLY A 1 170 ? 13.977 -1.465 -25.230 1.00 95.06 170 GLY A N 1
ATOM 1180 C CA . GLY A 1 170 ? 13.473 -0.921 -23.975 1.00 95.06 170 GLY A CA 1
ATOM 1181 C C . GLY A 1 170 ? 11.948 -0.960 -23.901 1.00 95.06 170 GLY A C 1
ATOM 1182 O O . GLY A 1 170 ? 11.381 -1.415 -22.911 1.00 95.06 170 GLY A O 1
ATOM 1183 N N . ARG A 1 171 ? 11.256 -0.573 -24.980 1.00 96.81 171 ARG A N 1
ATOM 1184 C CA . ARG A 1 171 ? 9.788 -0.657 -25.071 1.00 96.81 171 ARG A CA 1
ATOM 1185 C C . ARG A 1 171 ? 9.294 -2.092 -24.902 1.00 96.81 171 ARG A C 1
ATOM 1187 O O . ARG A 1 171 ? 8.297 -2.287 -24.210 1.00 96.81 171 ARG A O 1
ATOM 1194 N N . THR A 1 172 ? 9.964 -3.076 -25.505 1.00 96.19 172 THR A N 1
ATOM 1195 C CA . THR A 1 172 ? 9.627 -4.500 -25.331 1.00 96.19 172 THR A CA 1
ATOM 1196 C C . THR A 1 172 ? 9.742 -4.915 -23.871 1.00 96.19 172 THR A C 1
ATOM 1198 O O . THR A 1 172 ? 8.768 -5.401 -23.303 1.00 96.19 172 THR A O 1
ATOM 1201 N N . ARG A 1 173 ? 10.883 -4.644 -23.229 1.00 95.94 173 ARG A N 1
ATOM 1202 C CA . ARG A 1 173 ? 11.123 -5.031 -21.831 1.00 95.94 173 ARG A CA 1
ATOM 1203 C C . ARG A 1 173 ? 10.175 -4.347 -20.853 1.00 95.94 173 ARG A C 1
ATOM 1205 O O . ARG A 1 173 ? 9.672 -4.985 -19.934 1.00 95.94 173 ARG A O 1
ATOM 1212 N N . VAL A 1 174 ? 9.867 -3.067 -21.067 1.00 96.38 174 VAL A N 1
ATOM 1213 C CA . VAL A 1 174 ? 8.864 -2.362 -20.254 1.00 96.38 174 VAL A CA 1
ATOM 1214 C C . VAL A 1 174 ? 7.482 -2.978 -20.449 1.00 96.38 174 VAL A C 1
ATOM 1216 O O . VAL A 1 174 ? 6.757 -3.149 -19.474 1.00 96.38 174 VAL A O 1
ATOM 1219 N N . LEU A 1 175 ? 7.103 -3.348 -21.676 1.00 96.50 175 LEU A N 1
ATOM 1220 C CA . LEU A 1 175 ? 5.826 -4.016 -21.919 1.00 96.50 175 LEU A CA 1
ATOM 1221 C C . LEU A 1 175 ? 5.762 -5.390 -21.235 1.00 96.50 175 LEU A C 1
ATOM 1223 O O . LEU A 1 175 ? 4.727 -5.738 -20.672 1.00 96.50 175 LEU A O 1
ATOM 1227 N N . GLU A 1 176 ? 6.848 -6.158 -21.258 1.00 95.50 176 GLU A N 1
ATOM 1228 C CA . GLU A 1 176 ? 6.956 -7.433 -20.541 1.00 95.50 176 GLU A CA 1
ATOM 1229 C C . GLU A 1 176 ? 6.817 -7.229 -19.029 1.00 95.50 176 GLU A C 1
ATOM 1231 O O . GLU A 1 176 ? 5.996 -7.889 -18.395 1.00 95.50 176 GLU A O 1
ATOM 1236 N N . ALA A 1 177 ? 7.522 -6.251 -18.455 1.00 95.75 177 ALA A N 1
ATOM 1237 C CA . ALA A 1 177 ? 7.414 -5.914 -17.038 1.00 95.75 177 ALA A CA 1
ATOM 1238 C C . ALA A 1 177 ? 6.002 -5.429 -16.662 1.00 95.75 177 ALA A C 1
ATOM 1240 O O . ALA A 1 177 ? 5.457 -5.817 -15.628 1.00 95.75 177 ALA A O 1
ATOM 1241 N N . LEU A 1 178 ? 5.352 -4.645 -17.527 1.00 95.38 178 LEU A N 1
ATOM 1242 C CA . LEU A 1 178 ? 3.956 -4.236 -17.358 1.00 95.38 178 LEU A CA 1
ATOM 1243 C C . LEU A 1 178 ? 2.976 -5.409 -17.459 1.00 95.38 178 LEU A C 1
ATOM 1245 O O . LEU A 1 178 ? 1.895 -5.289 -16.891 1.00 95.38 178 LEU A O 1
ATOM 1249 N N . ASN A 1 179 ? 3.340 -6.528 -18.092 1.00 95.94 179 ASN A N 1
ATOM 1250 C CA . ASN A 1 179 ? 2.496 -7.717 -18.288 1.00 95.94 179 ASN A CA 1
ATOM 1251 C C . ASN A 1 179 ? 2.920 -8.954 -17.480 1.00 95.94 179 ASN A C 1
ATOM 1253 O O . ASN A 1 179 ? 2.304 -10.007 -17.627 1.00 95.94 179 ASN A O 1
ATOM 1257 N N . ALA A 1 180 ? 3.928 -8.853 -16.615 1.00 95.31 180 ALA A N 1
ATOM 1258 C CA . ALA A 1 180 ? 4.300 -9.920 -15.691 1.00 95.31 180 ALA A CA 1
ATOM 1259 C C . ALA A 1 180 ? 3.092 -10.443 -14.850 1.00 95.31 180 ALA A C 1
ATOM 1261 O O . ALA A 1 180 ? 1.985 -9.887 -14.859 1.00 95.31 180 ALA A O 1
ATOM 1262 N N . PRO A 1 181 ? 3.248 -11.506 -14.058 1.00 94.31 181 PRO A N 1
ATOM 1263 C CA . PRO A 1 181 ? 2.226 -11.916 -13.092 1.00 94.31 181 PRO A CA 1
ATOM 1264 C C . PRO A 1 181 ? 2.141 -10.976 -11.880 1.00 94.31 181 PRO A C 1
ATOM 1266 O O . PRO A 1 181 ? 3.153 -10.432 -11.436 1.00 94.31 181 PRO A O 1
ATOM 1269 N N . ILE A 1 182 ? 0.936 -10.776 -11.337 1.00 93.81 182 ILE A N 1
ATOM 1270 C CA . ILE A 1 182 ? 0.746 -10.118 -10.036 1.00 93.81 182 ILE A CA 1
ATOM 1271 C C . ILE A 1 182 ? 0.777 -11.212 -8.972 1.00 93.81 182 ILE A C 1
ATOM 1273 O O . ILE A 1 182 ? -0.141 -12.028 -8.894 1.00 93.81 182 ILE A O 1
ATOM 1277 N N . VAL A 1 183 ? 1.851 -11.254 -8.190 1.00 93.62 183 VAL A N 1
ATOM 1278 C CA . VAL A 1 183 ? 2.074 -12.260 -7.146 1.00 93.62 183 VAL A CA 1
ATOM 1279 C C . VAL A 1 183 ? 2.741 -11.613 -5.933 1.00 93.62 183 VAL A C 1
ATOM 1281 O O . VAL A 1 183 ? 3.456 -10.627 -6.111 1.00 93.62 183 VAL A O 1
ATOM 1284 N N . PRO A 1 184 ? 2.557 -12.162 -4.720 1.00 91.62 184 PRO A N 1
ATOM 1285 C CA . PRO A 1 184 ? 3.301 -11.721 -3.548 1.00 91.62 184 PRO A CA 1
ATOM 1286 C C . PRO A 1 184 ? 4.808 -11.891 -3.725 1.00 91.62 184 PRO A C 1
ATOM 1288 O O . PRO A 1 184 ? 5.253 -12.947 -4.174 1.00 91.62 184 PRO A O 1
ATOM 1291 N N . ASN A 1 185 ? 5.579 -10.883 -3.308 1.00 85.31 185 ASN A N 1
ATOM 1292 C CA . ASN A 1 185 ? 7.048 -10.881 -3.343 1.00 85.31 185 ASN A CA 1
ATOM 1293 C C . ASN A 1 185 ? 7.618 -11.317 -4.710 1.00 85.31 185 ASN A C 1
ATOM 1295 O O . ASN A 1 185 ? 8.341 -12.317 -4.782 1.00 85.31 185 ASN A O 1
ATOM 1299 N N . PRO A 1 186 ? 7.269 -10.619 -5.808 1.00 88.31 186 PRO A N 1
ATOM 1300 C CA . PRO A 1 186 ? 7.788 -10.969 -7.120 1.00 88.31 186 PRO A CA 1
ATOM 1301 C C . PRO A 1 186 ? 9.317 -10.802 -7.139 1.00 88.31 186 PRO A C 1
ATOM 1303 O O . PRO A 1 186 ? 9.835 -9.891 -6.489 1.00 88.31 186 PRO A O 1
ATOM 1306 N N . PRO A 1 187 ? 10.057 -11.637 -7.889 1.00 88.25 187 PRO A N 1
ATOM 1307 C CA . PRO A 1 187 ? 11.480 -11.402 -8.093 1.00 88.25 187 PRO A CA 1
ATOM 1308 C C . PRO A 1 187 ? 11.699 -10.059 -8.800 1.00 88.25 187 PRO A C 1
ATOM 1310 O O . PRO A 1 187 ? 10.849 -9.610 -9.576 1.00 88.25 187 PRO A O 1
ATOM 1313 N N . GLN A 1 188 ? 12.852 -9.440 -8.552 1.00 88.88 188 GLN A N 1
ATOM 1314 C CA . GLN A 1 188 ? 13.259 -8.242 -9.275 1.00 88.88 188 GLN A CA 1
ATOM 1315 C C . GLN A 1 188 ? 13.473 -8.576 -10.757 1.00 88.88 188 GLN A C 1
ATOM 1317 O O . GLN A 1 188 ? 14.167 -9.540 -11.087 1.00 88.88 188 GLN A O 1
ATOM 1322 N N . ILE A 1 189 ? 12.845 -7.804 -11.648 1.00 93.31 189 ILE A N 1
ATOM 1323 C CA . ILE A 1 189 ? 12.922 -8.028 -13.106 1.00 93.31 189 ILE A CA 1
ATOM 1324 C C . ILE A 1 189 ? 14.052 -7.203 -13.729 1.00 93.31 189 ILE A C 1
ATOM 1326 O O . ILE A 1 189 ? 14.695 -7.644 -14.683 1.00 93.31 189 ILE A O 1
ATOM 1330 N N . ALA A 1 190 ? 14.287 -5.997 -13.211 1.00 93.75 190 ALA A N 1
ATOM 1331 C CA . ALA A 1 190 ? 15.346 -5.130 -13.695 1.00 93.75 190 ALA A CA 1
ATOM 1332 C C . ALA A 1 190 ? 16.721 -5.739 -13.384 1.00 93.75 190 ALA A C 1
ATOM 1334 O O . ALA A 1 190 ? 16.989 -6.147 -12.258 1.00 93.75 190 ALA A O 1
ATOM 1335 N N . VAL A 1 191 ? 17.600 -5.777 -14.388 1.00 92.62 191 VAL A N 1
ATOM 1336 C CA . VAL A 1 191 ? 18.979 -6.258 -14.239 1.00 92.62 191 VAL A CA 1
ATOM 1337 C C . VAL A 1 191 ? 19.915 -5.080 -14.505 1.00 92.62 191 VAL A C 1
ATOM 1339 O O . VAL A 1 191 ? 20.180 -4.780 -15.674 1.00 92.62 191 VAL A O 1
ATOM 1342 N N . PRO A 1 192 ? 20.377 -4.367 -13.461 1.00 94.19 192 PRO A N 1
ATOM 1343 C CA . PRO A 1 192 ? 21.330 -3.286 -13.643 1.00 94.19 192 PRO A CA 1
ATOM 1344 C C . PRO A 1 192 ? 22.689 -3.859 -14.072 1.00 94.19 192 PRO A C 1
ATOM 1346 O O . PRO A 1 192 ? 23.112 -4.922 -13.626 1.00 94.19 192 PRO A O 1
ATOM 1349 N N . THR A 1 193 ? 23.372 -3.151 -14.964 1.00 95.44 193 THR A N 1
ATOM 1350 C CA . THR A 1 193 ? 24.694 -3.523 -15.502 1.00 95.44 193 THR A CA 1
ATOM 1351 C C . THR A 1 193 ? 25.728 -2.412 -15.345 1.00 95.44 193 THR A C 1
ATOM 1353 O O . THR A 1 193 ? 26.896 -2.594 -15.688 1.00 95.44 193 THR A O 1
ATOM 1356 N N . THR A 1 194 ? 25.313 -1.254 -14.824 1.00 94.62 194 THR A N 1
ATOM 1357 C CA . THR A 1 194 ? 26.178 -0.099 -14.581 1.00 94.62 194 THR A CA 1
ATOM 1358 C C . THR A 1 194 ? 25.938 0.475 -13.182 1.00 94.62 194 THR A C 1
ATOM 1360 O O . THR A 1 194 ? 24.814 0.399 -12.678 1.00 94.62 194 THR A O 1
ATOM 1363 N N . PRO A 1 195 ? 26.937 1.143 -12.571 1.00 95.81 195 PRO A N 1
ATOM 1364 C CA . PRO A 1 195 ? 26.760 1.789 -11.266 1.00 95.81 195 PRO A CA 1
ATOM 1365 C C . PRO A 1 195 ? 25.643 2.843 -11.244 1.00 95.81 195 PRO A C 1
ATOM 1367 O O . PRO A 1 195 ? 24.987 3.048 -10.226 1.00 95.81 195 PRO A O 1
ATOM 1370 N N . ALA A 1 196 ? 25.399 3.519 -12.373 1.00 94.00 196 ALA A N 1
ATOM 1371 C CA . ALA A 1 196 ? 24.312 4.488 -12.487 1.00 94.00 196 ALA A CA 1
ATOM 1372 C C . ALA A 1 196 ? 22.934 3.809 -12.423 1.00 94.00 196 ALA A C 1
ATOM 1374 O O . ALA A 1 196 ? 22.020 4.342 -11.797 1.00 94.00 196 ALA A O 1
ATOM 1375 N N . GLN A 1 197 ? 22.794 2.629 -13.035 1.00 96.69 197 GLN A N 1
ATOM 1376 C CA . GLN A 1 197 ? 21.576 1.825 -12.946 1.00 96.69 197 GLN A CA 1
ATOM 1377 C C . GLN A 1 197 ? 21.372 1.297 -11.527 1.00 96.69 197 GLN A C 1
ATOM 1379 O O . GLN A 1 197 ? 20.292 1.483 -10.981 1.00 96.69 197 GLN A O 1
ATOM 1384 N N . GLU A 1 198 ? 22.406 0.729 -10.903 1.00 96.19 198 GLU A N 1
ATOM 1385 C CA . GLU A 1 198 ? 22.352 0.270 -9.505 1.00 96.19 198 GLU A CA 1
ATOM 1386 C C . GLU A 1 198 ? 21.925 1.400 -8.558 1.00 96.19 198 GLU A C 1
ATOM 1388 O O . GLU A 1 198 ? 21.001 1.239 -7.764 1.00 96.19 198 GLU A O 1
ATOM 1393 N N . SER A 1 199 ? 22.531 2.584 -8.698 1.00 96.38 199 SER A N 1
ATOM 1394 C CA . SER A 1 199 ? 22.174 3.760 -7.899 1.00 96.38 199 SER A CA 1
ATOM 1395 C C . SER A 1 199 ? 20.735 4.225 -8.138 1.00 96.38 199 SER A C 1
ATOM 1397 O O . SER A 1 199 ? 20.075 4.669 -7.194 1.00 96.38 199 SER A O 1
ATOM 1399 N N . ALA A 1 200 ? 20.240 4.142 -9.375 1.00 96.56 200 ALA A N 1
ATOM 1400 C CA . ALA A 1 200 ? 18.864 4.497 -9.695 1.00 96.56 200 ALA A CA 1
ATOM 1401 C C . ALA A 1 200 ? 17.869 3.513 -9.064 1.00 96.56 200 ALA A C 1
ATOM 1403 O O . ALA A 1 200 ? 16.883 3.957 -8.479 1.00 96.56 200 ALA A O 1
ATOM 1404 N N . LEU A 1 201 ? 18.151 2.206 -9.117 1.00 95.75 201 LEU A N 1
ATOM 1405 C CA . LEU A 1 201 ? 17.313 1.188 -8.480 1.00 95.75 201 LEU A CA 1
ATOM 1406 C C . LEU A 1 201 ? 17.297 1.346 -6.955 1.00 95.75 201 LEU A C 1
ATOM 1408 O O . LEU A 1 201 ? 16.220 1.446 -6.379 1.00 95.75 201 LEU A O 1
ATOM 1412 N N . ALA A 1 202 ? 18.456 1.539 -6.320 1.00 95.06 202 ALA A N 1
ATOM 1413 C CA . ALA A 1 202 ? 18.525 1.813 -4.881 1.00 95.06 202 ALA A CA 1
ATOM 1414 C C . ALA A 1 202 ? 17.734 3.077 -4.483 1.00 95.06 202 ALA A C 1
ATOM 1416 O O . ALA A 1 202 ? 17.088 3.131 -3.438 1.00 95.06 202 ALA A O 1
ATOM 1417 N N . THR A 1 203 ? 17.739 4.108 -5.335 1.00 96.56 203 THR A N 1
ATOM 1418 C CA . THR A 1 203 ? 16.937 5.322 -5.106 1.00 96.56 203 THR A CA 1
ATOM 1419 C C . THR A 1 203 ? 15.438 5.036 -5.209 1.00 96.56 203 THR A C 1
ATOM 1421 O O . THR A 1 203 ? 14.662 5.576 -4.419 1.00 96.56 203 THR A O 1
ATOM 1424 N N . ILE A 1 204 ? 15.022 4.192 -6.158 1.00 95.62 204 ILE A N 1
ATOM 1425 C CA . ILE A 1 204 ? 13.630 3.744 -6.292 1.00 95.62 204 ILE A CA 1
ATOM 1426 C C . ILE A 1 204 ? 13.214 2.942 -5.059 1.00 95.62 204 ILE A C 1
ATOM 1428 O O . ILE A 1 204 ? 12.150 3.223 -4.516 1.00 95.62 204 ILE A O 1
ATOM 1432 N N . ASP A 1 205 ? 14.052 2.029 -4.570 1.00 95.12 205 ASP A N 1
ATOM 1433 C CA . ASP A 1 205 ? 13.781 1.237 -3.366 1.00 95.12 205 ASP A CA 1
ATOM 1434 C C . ASP A 1 205 ? 13.580 2.118 -2.130 1.00 95.12 205 ASP A C 1
ATOM 1436 O O . ASP A 1 205 ? 12.569 2.007 -1.429 1.00 95.12 205 ASP A O 1
ATOM 1440 N N . VAL A 1 206 ? 14.502 3.052 -1.878 1.00 96.62 206 VAL A N 1
ATOM 1441 C CA . VAL A 1 206 ? 14.385 3.998 -0.758 1.00 96.62 206 VAL A CA 1
ATOM 1442 C C . VAL A 1 206 ? 13.159 4.893 -0.928 1.00 96.62 206 VAL A C 1
ATOM 1444 O O . VAL A 1 206 ? 12.399 5.091 0.023 1.00 96.62 206 VAL A O 1
ATOM 1447 N N . GLY A 1 207 ? 12.934 5.414 -2.136 1.00 95.06 207 GLY A N 1
ATOM 1448 C CA . GLY A 1 207 ? 11.765 6.227 -2.460 1.00 95.06 207 GLY A CA 1
ATOM 1449 C C . GLY A 1 207 ? 10.457 5.473 -2.215 1.00 95.06 207 GLY A C 1
ATOM 1450 O O . GLY A 1 207 ? 9.557 6.005 -1.570 1.00 95.06 207 GLY A O 1
ATOM 1451 N N . SER A 1 208 ? 10.381 4.219 -2.660 1.00 94.94 208 SER A N 1
ATOM 1452 C CA . SER A 1 208 ? 9.253 3.307 -2.459 1.00 94.94 208 SER A CA 1
ATOM 1453 C C . SER A 1 208 ? 8.983 3.073 -0.974 1.00 94.94 208 SER A C 1
ATOM 1455 O O . SER A 1 208 ? 7.858 3.250 -0.495 1.00 94.94 208 SER A O 1
ATOM 1457 N N . ALA A 1 209 ? 10.033 2.766 -0.212 1.00 96.50 209 ALA A N 1
ATOM 1458 C CA . ALA A 1 209 ? 9.928 2.520 1.217 1.00 96.50 209 ALA A CA 1
ATOM 1459 C C . ALA A 1 209 ? 9.429 3.750 1.992 1.00 96.50 209 ALA A C 1
ATOM 1461 O O . ALA A 1 209 ? 8.586 3.619 2.879 1.00 96.50 209 ALA A O 1
ATOM 1462 N N . VAL A 1 210 ? 9.925 4.945 1.658 1.00 96.62 210 VAL A N 1
ATOM 1463 C CA . VAL A 1 210 ? 9.601 6.194 2.366 1.00 96.62 210 VAL A CA 1
ATOM 1464 C C . VAL A 1 210 ? 8.252 6.776 1.947 1.00 96.62 210 VAL A C 1
ATOM 1466 O O . VAL A 1 210 ? 7.524 7.278 2.801 1.00 96.62 210 VAL A O 1
ATOM 1469 N N . LEU A 1 211 ? 7.923 6.753 0.654 1.00 94.12 211 LEU A N 1
ATOM 1470 C CA . LEU A 1 211 ? 6.740 7.435 0.119 1.00 94.12 211 LEU A CA 1
ATOM 1471 C C . LEU A 1 211 ? 5.488 6.560 0.102 1.00 94.12 211 LEU A C 1
ATOM 1473 O O . LEU A 1 211 ? 4.390 7.109 0.157 1.00 94.12 211 LEU A O 1
ATOM 1477 N N . PHE A 1 212 ? 5.642 5.236 0.049 1.00 93.69 212 PHE A N 1
ATOM 1478 C CA . PHE A 1 212 ? 4.515 4.307 -0.051 1.00 93.69 212 PHE A CA 1
ATOM 1479 C C . PHE A 1 212 ? 4.488 3.346 1.135 1.00 93.69 212 PHE A C 1
ATOM 1481 O O . PHE A 1 212 ? 3.591 3.434 1.971 1.00 93.69 212 PHE A O 1
ATOM 1488 N N . GLN A 1 213 ? 5.515 2.505 1.296 1.00 96.62 213 GLN A N 1
ATOM 1489 C CA . GLN A 1 213 ? 5.453 1.400 2.260 1.00 96.62 213 GLN A CA 1
ATOM 1490 C C . GLN A 1 213 ? 5.289 1.873 3.709 1.00 96.62 213 GLN A C 1
ATOM 1492 O O . GLN A 1 213 ? 4.359 1.462 4.400 1.00 96.62 213 GLN A O 1
ATOM 1497 N N . ALA A 1 214 ? 6.173 2.748 4.195 1.00 97.00 214 ALA A N 1
ATOM 1498 C CA . ALA A 1 214 ? 6.115 3.224 5.574 1.00 97.00 214 ALA A CA 1
ATOM 1499 C C . ALA A 1 214 ? 4.821 4.009 5.885 1.00 97.00 214 ALA A C 1
ATOM 1501 O O . ALA A 1 214 ? 4.181 3.689 6.891 1.00 97.00 214 ALA A O 1
ATOM 1502 N N . PRO A 1 215 ? 4.383 4.983 5.060 1.00 96.38 215 PRO A N 1
ATOM 1503 C CA . PRO A 1 215 ? 3.104 5.663 5.261 1.00 96.38 215 PRO A CA 1
ATOM 1504 C C . PRO A 1 215 ? 1.905 4.714 5.304 1.00 96.38 215 PRO A C 1
ATOM 1506 O O . PRO A 1 215 ? 1.042 4.861 6.170 1.00 96.38 215 PRO A O 1
ATOM 1509 N N . GLU A 1 216 ? 1.860 3.717 4.423 1.00 96.69 216 GLU A N 1
ATOM 1510 C CA . GLU A 1 216 ? 0.766 2.751 4.382 1.00 96.69 216 GLU A CA 1
ATOM 1511 C C . GLU A 1 216 ? 0.757 1.827 5.605 1.00 96.69 216 GLU A C 1
ATOM 1513 O O . GLU A 1 216 ? -0.276 1.671 6.261 1.00 96.69 216 GLU A O 1
ATOM 1518 N N . ILE A 1 217 ? 1.917 1.306 6.013 1.00 97.81 217 ILE A N 1
ATOM 1519 C CA . ILE A 1 217 ? 2.062 0.542 7.264 1.00 97.81 217 ILE A CA 1
ATOM 1520 C C . ILE A 1 217 ? 1.535 1.358 8.456 1.00 97.81 217 ILE A C 1
ATOM 1522 O O . ILE A 1 217 ? 0.807 0.834 9.303 1.00 97.81 217 ILE A O 1
ATOM 1526 N N . LEU A 1 218 ? 1.862 2.652 8.522 1.00 97.62 218 LEU A N 1
ATOM 1527 C CA . LEU A 1 218 ? 1.382 3.540 9.583 1.00 97.62 218 LEU A CA 1
ATOM 1528 C C . LEU A 1 218 ? -0.125 3.803 9.495 1.00 97.62 218 LEU A C 1
ATOM 1530 O O . LEU A 1 218 ? -0.780 3.900 10.533 1.00 97.62 218 LEU A O 1
ATOM 1534 N N . LEU A 1 219 ? -0.698 3.891 8.294 1.00 96.12 219 LEU A N 1
ATOM 1535 C CA . LEU A 1 219 ? -2.133 4.098 8.106 1.00 96.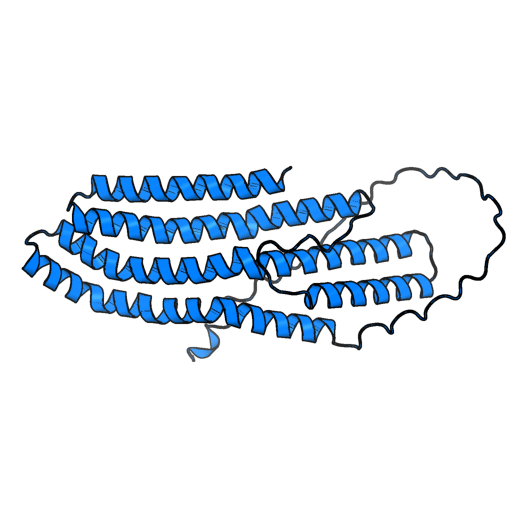12 219 LEU A CA 1
ATOM 1536 C C . LEU A 1 219 ? -2.949 2.867 8.538 1.00 96.12 219 LEU A C 1
ATOM 1538 O O . LEU A 1 219 ? -3.940 3.018 9.264 1.00 96.12 219 LEU A O 1
ATOM 1542 N N . VAL A 1 220 ? -2.501 1.649 8.200 1.00 96.31 220 VAL A N 1
ATOM 1543 C CA . VAL A 1 220 ? -3.055 0.413 8.790 1.00 96.31 220 VAL A CA 1
ATOM 1544 C C . VAL A 1 220 ? -2.904 0.460 10.302 1.00 96.31 220 VAL A C 1
ATOM 1546 O O . VAL A 1 220 ? -3.890 0.288 11.023 1.00 96.31 220 VAL A O 1
ATOM 1549 N N . GLY A 1 221 ? -1.701 0.783 10.782 1.00 96.94 221 GLY A N 1
ATOM 1550 C CA . GLY A 1 221 ? -1.395 0.853 12.202 1.00 96.94 221 GLY A CA 1
ATOM 1551 C C . GLY A 1 221 ? -2.308 1.794 12.975 1.00 96.94 221 GLY A C 1
ATOM 1552 O O . GLY A 1 221 ? -2.794 1.424 14.042 1.00 96.94 221 GLY A O 1
ATOM 1553 N N . ALA A 1 222 ? -2.627 2.965 12.430 1.00 97.50 222 ALA A N 1
ATOM 1554 C CA . ALA A 1 222 ? -3.549 3.913 13.042 1.00 97.50 222 ALA A CA 1
ATOM 1555 C C . ALA A 1 222 ? -4.966 3.330 13.177 1.00 97.50 222 ALA A C 1
ATOM 1557 O O . ALA A 1 222 ? -5.563 3.387 14.256 1.00 97.50 222 ALA A O 1
ATOM 1558 N N . THR A 1 223 ? -5.500 2.729 12.108 1.00 97.56 223 THR A N 1
ATOM 1559 C CA . THR A 1 223 ? -6.853 2.147 12.137 1.00 97.56 223 THR A CA 1
ATOM 1560 C C . THR A 1 223 ? -6.947 0.925 13.049 1.00 97.56 223 THR A C 1
ATOM 1562 O O . THR A 1 223 ? -7.928 0.773 13.780 1.00 97.56 223 THR A O 1
ATOM 1565 N N . GLU A 1 224 ? -5.916 0.081 13.074 1.00 98.25 224 GLU A N 1
ATOM 1566 C CA . GLU A 1 224 ? -5.870 -1.086 13.947 1.00 98.25 224 GLU A CA 1
ATOM 1567 C C . GLU A 1 224 ? -5.693 -0.704 15.415 1.00 98.25 224 GLU A C 1
ATOM 1569 O O . GLU A 1 224 ? -6.378 -1.250 16.277 1.00 98.25 224 GLU A O 1
ATOM 1574 N N . SER A 1 225 ? -4.849 0.283 15.706 1.00 98.50 225 SER A N 1
ATOM 1575 C CA . SER A 1 225 ? -4.651 0.787 17.068 1.00 98.50 225 SER A CA 1
ATOM 1576 C C . SER A 1 225 ? -5.928 1.399 17.640 1.00 98.50 225 SER A C 1
ATOM 1578 O O . SER A 1 225 ? -6.248 1.182 18.809 1.00 98.50 225 SER A O 1
ATOM 1580 N N . ALA A 1 226 ? -6.705 2.106 16.813 1.00 98.25 226 ALA A N 1
ATOM 1581 C CA . ALA A 1 226 ? -8.013 2.625 17.202 1.00 98.25 226 ALA A CA 1
ATOM 1582 C C . ALA A 1 226 ? -9.031 1.503 17.490 1.00 98.25 226 ALA A C 1
ATOM 1584 O O . ALA A 1 226 ? -9.788 1.594 18.457 1.00 98.25 226 ALA A O 1
ATOM 1585 N N . ASP A 1 227 ? -9.047 0.432 16.688 1.00 98.69 227 ASP A N 1
ATOM 1586 C CA . ASP A 1 227 ? -9.893 -0.750 16.925 1.00 98.69 227 ASP A CA 1
ATOM 1587 C C . ASP A 1 227 ? -9.496 -1.486 18.214 1.00 98.69 227 ASP A C 1
ATOM 1589 O O . ASP A 1 227 ? -10.357 -1.804 19.035 1.00 98.69 227 ASP A O 1
ATOM 1593 N N . VAL A 1 228 ? -8.195 -1.684 18.446 1.00 98.75 228 VAL A N 1
ATOM 1594 C CA . VAL A 1 228 ? -7.664 -2.296 19.676 1.00 98.75 228 VAL A CA 1
ATOM 1595 C C . VAL A 1 228 ? -8.039 -1.475 20.909 1.00 98.75 228 VAL A C 1
ATOM 1597 O O . VAL A 1 228 ? -8.593 -2.029 21.858 1.00 98.75 228 VAL A O 1
ATOM 1600 N N . ALA A 1 229 ? -7.821 -0.157 20.888 1.00 98.75 229 ALA A N 1
ATOM 1601 C CA . ALA A 1 229 ? -8.195 0.718 21.997 1.00 98.75 229 ALA A CA 1
ATOM 1602 C C . ALA A 1 229 ? -9.707 0.679 22.272 1.00 98.75 229 ALA A C 1
ATOM 1604 O O . ALA A 1 229 ? -10.132 0.560 23.422 1.00 98.75 229 ALA A O 1
ATOM 1605 N N . ALA A 1 230 ? -10.534 0.734 21.224 1.00 98.75 230 ALA A N 1
ATOM 1606 C CA . ALA A 1 230 ? -11.986 0.689 21.364 1.00 98.75 230 ALA A CA 1
ATOM 1607 C C . ALA A 1 230 ? -12.474 -0.638 21.971 1.00 98.75 230 ALA A C 1
ATOM 1609 O O . ALA A 1 230 ? -13.331 -0.635 22.857 1.00 98.75 230 ALA A O 1
ATOM 1610 N N . LYS A 1 231 ? -11.902 -1.770 21.545 1.00 98.81 231 LYS A N 1
ATOM 1611 C CA . LYS A 1 231 ? -12.206 -3.103 22.090 1.00 98.81 231 LYS A CA 1
ATOM 1612 C C . LYS A 1 231 ? -11.748 -3.271 23.536 1.00 98.81 231 LYS A C 1
ATOM 1614 O O . LYS A 1 231 ? -12.478 -3.853 24.341 1.00 98.81 231 LYS A O 1
ATOM 1619 N N . GLU A 1 232 ? -10.581 -2.738 23.883 1.00 98.81 232 GLU A N 1
ATOM 1620 C CA . GLU A 1 232 ? -10.098 -2.751 25.263 1.00 98.81 232 GLU A CA 1
ATOM 1621 C C . GLU A 1 232 ? -11.021 -1.922 26.163 1.00 98.81 232 GLU A C 1
ATOM 1623 O O . GLU A 1 232 ? -11.413 -2.388 27.233 1.00 98.81 232 GLU A O 1
ATOM 1628 N N . LEU A 1 233 ? -11.467 -0.746 25.703 1.00 98.75 233 LEU A N 1
ATOM 1629 C CA . LEU A 1 233 ? -12.442 0.075 26.424 1.00 98.75 233 LEU A CA 1
ATOM 1630 C C . LEU A 1 233 ? -13.798 -0.635 26.563 1.00 98.75 233 LEU A C 1
ATOM 1632 O O . LEU A 1 233 ? -14.401 -0.610 27.633 1.00 98.75 233 LEU A O 1
ATOM 1636 N N . ALA A 1 234 ? -14.265 -1.308 25.507 1.00 98.69 234 ALA A N 1
ATOM 1637 C CA . ALA A 1 234 ? -15.512 -2.076 25.513 1.00 98.69 234 ALA A CA 1
ATOM 1638 C C . ALA A 1 234 ? -15.503 -3.186 26.579 1.00 98.69 234 ALA A C 1
ATOM 1640 O O . ALA A 1 234 ? -16.515 -3.464 27.234 1.00 98.69 234 ALA A O 1
ATOM 1641 N N . THR A 1 235 ? -14.341 -3.812 26.752 1.00 98.50 235 THR A N 1
ATOM 1642 C CA . THR A 1 235 ? -14.151 -4.951 27.650 1.00 98.50 235 THR A CA 1
ATOM 1643 C C . THR A 1 235 ? -13.931 -4.494 29.086 1.00 98.50 235 THR A C 1
ATOM 1645 O O . THR A 1 235 ? -14.639 -4.944 29.986 1.00 98.50 235 THR A O 1
ATOM 1648 N N . SER A 1 236 ? -12.983 -3.582 29.296 1.00 98.25 236 SER A N 1
ATOM 1649 C CA . SER A 1 236 ? -12.509 -3.183 30.624 1.00 98.25 236 SER A CA 1
ATOM 1650 C C . SER A 1 236 ? -13.289 -2.020 31.239 1.00 98.25 236 SER A C 1
ATOM 1652 O O . SER A 1 236 ? -13.406 -1.949 32.458 1.00 98.25 236 SER A O 1
ATOM 1654 N N . GLY A 1 237 ? -13.813 -1.103 30.419 1.00 98.12 237 GLY A N 1
ATOM 1655 C CA . GLY A 1 237 ? -14.314 0.193 30.884 1.00 98.12 237 GLY A CA 1
ATOM 1656 C C . GLY A 1 237 ? -13.221 1.144 31.381 1.00 98.12 237 GLY A C 1
ATOM 1657 O O . GLY A 1 237 ? -13.550 2.178 31.948 1.00 98.12 237 GLY A O 1
ATOM 1658 N N . ASP A 1 238 ? -11.941 0.818 31.178 1.00 98.50 238 ASP A N 1
ATOM 1659 C CA . ASP A 1 238 ? -10.799 1.601 31.644 1.00 98.50 238 ASP A CA 1
ATOM 1660 C C . ASP A 1 238 ? -10.151 2.358 30.474 1.00 98.50 238 ASP A C 1
ATOM 1662 O O . ASP A 1 238 ? -9.557 1.779 29.559 1.00 98.50 238 ASP A O 1
ATOM 1666 N N . MET A 1 239 ? -10.256 3.687 30.518 1.00 97.88 239 MET A N 1
ATOM 1667 C CA . MET A 1 239 ? -9.717 4.582 29.494 1.00 97.88 239 MET A CA 1
ATOM 1668 C C . MET A 1 239 ? -8.186 4.537 29.398 1.00 97.88 239 MET A C 1
ATOM 1670 O O . MET A 1 239 ? -7.633 4.664 28.305 1.00 97.88 239 MET A O 1
ATOM 1674 N N . ASN A 1 240 ? -7.483 4.365 30.519 1.00 98.44 240 ASN A N 1
ATOM 1675 C CA . ASN A 1 240 ? -6.023 4.327 30.533 1.00 98.44 240 ASN A CA 1
ATOM 1676 C C . ASN A 1 240 ? -5.519 3.015 29.937 1.00 98.44 240 ASN A C 1
ATOM 1678 O O . ASN A 1 240 ? -4.615 3.040 29.101 1.00 98.44 240 ASN A O 1
ATOM 1682 N N . ARG A 1 241 ? -6.155 1.887 30.281 1.00 98.50 241 ARG A N 1
ATOM 1683 C CA . ARG A 1 241 ? -5.854 0.592 29.651 1.00 98.50 241 ARG A CA 1
ATOM 1684 C C . ARG A 1 241 ? -6.125 0.614 28.154 1.00 98.50 241 ARG A C 1
ATOM 1686 O O . ARG A 1 241 ? -5.279 0.170 27.385 1.00 98.50 241 ARG A O 1
ATOM 1693 N N . ALA A 1 242 ? -7.245 1.198 27.732 1.00 98.56 242 ALA A N 1
ATOM 1694 C CA . ALA A 1 242 ? -7.576 1.346 26.319 1.00 98.56 242 ALA A CA 1
ATOM 1695 C C . ALA A 1 242 ? -6.529 2.156 25.540 1.00 98.56 242 ALA A C 1
ATOM 1697 O O . ALA A 1 242 ? -6.074 1.729 24.478 1.00 98.56 242 ALA A O 1
ATOM 1698 N N . ARG A 1 243 ? -6.102 3.303 26.085 1.00 98.25 243 ARG A N 1
ATOM 1699 C CA . ARG A 1 243 ? -5.040 4.130 25.489 1.00 98.25 243 ARG A CA 1
ATOM 1700 C C . ARG A 1 243 ? -3.713 3.385 25.413 1.00 98.25 243 ARG A C 1
ATOM 1702 O O . ARG A 1 243 ? -3.077 3.413 24.365 1.00 98.25 243 ARG A O 1
ATOM 1709 N N . ALA A 1 244 ? -3.322 2.707 26.491 1.00 98.50 244 ALA A N 1
ATOM 1710 C CA . ALA A 1 244 ? -2.090 1.927 26.531 1.00 98.50 244 ALA A CA 1
ATOM 1711 C C . ALA A 1 244 ? -2.105 0.791 25.496 1.00 98.50 244 ALA A C 1
ATOM 1713 O O . ALA A 1 244 ? -1.126 0.615 24.775 1.00 98.50 244 ALA A O 1
ATOM 1714 N N . ALA A 1 245 ? -3.226 0.075 25.360 1.00 98.56 245 ALA A N 1
ATOM 1715 C CA . ALA A 1 245 ? -3.382 -0.990 24.371 1.00 98.56 245 ALA A CA 1
ATOM 1716 C C . ALA A 1 245 ? -3.278 -0.464 22.929 1.00 98.56 245 ALA A C 1
ATOM 1718 O O . ALA A 1 245 ? -2.574 -1.049 22.107 1.00 98.56 245 ALA A O 1
ATOM 1719 N N . GLY A 1 246 ? -3.931 0.664 22.628 1.00 98.31 246 GLY A N 1
ATOM 1720 C CA . GLY A 1 246 ? -3.811 1.317 21.323 1.00 98.31 246 GLY A CA 1
ATOM 1721 C C . GLY A 1 246 ? -2.386 1.787 21.026 1.00 98.31 246 GLY A C 1
ATOM 1722 O O . GLY A 1 246 ? -1.860 1.502 19.955 1.00 98.31 246 GLY A O 1
ATOM 1723 N N . ALA A 1 247 ? -1.734 2.458 21.980 1.00 98.44 247 ALA A N 1
ATOM 1724 C CA . ALA A 1 247 ? -0.365 2.947 21.819 1.00 98.44 247 ALA A CA 1
ATOM 1725 C C . ALA A 1 247 ? 0.635 1.803 21.597 1.00 98.44 247 ALA A C 1
ATOM 1727 O O . ALA A 1 247 ? 1.425 1.858 20.660 1.00 98.44 247 ALA A O 1
ATOM 1728 N N . ALA A 1 248 ? 0.547 0.736 22.398 1.00 98.31 248 ALA A N 1
ATOM 1729 C CA . ALA A 1 248 ? 1.388 -0.447 22.236 1.00 98.31 248 ALA A CA 1
ATOM 1730 C C . ALA A 1 248 ? 1.199 -1.101 20.859 1.00 98.31 248 ALA A C 1
ATOM 1732 O O . ALA A 1 248 ? 2.164 -1.563 20.251 1.00 98.31 248 ALA A O 1
ATOM 1733 N N . ARG A 1 249 ? -0.035 -1.116 20.331 1.00 97.69 249 ARG A N 1
ATOM 1734 C CA . ARG A 1 249 ? -0.285 -1.639 18.985 1.00 97.69 249 ARG A CA 1
ATOM 1735 C C . ARG A 1 249 ? 0.360 -0.769 17.908 1.00 97.69 249 ARG A C 1
ATOM 1737 O O . ARG A 1 249 ? 0.967 -1.330 16.995 1.00 97.69 249 ARG A O 1
ATOM 1744 N N . LEU A 1 250 ? 0.253 0.555 18.025 1.00 97.69 250 LEU A N 1
ATOM 1745 C CA . LEU A 1 250 ? 0.813 1.508 17.063 1.00 97.69 250 LEU A CA 1
ATOM 1746 C C . LEU A 1 250 ? 2.339 1.424 17.004 1.00 97.69 250 LEU A C 1
ATOM 1748 O O . LEU A 1 250 ? 2.909 1.443 15.917 1.00 97.69 250 LEU A O 1
ATOM 1752 N N . ASP A 1 251 ? 2.991 1.272 18.154 1.00 97.94 251 ASP A N 1
ATOM 1753 C CA . ASP A 1 251 ? 4.452 1.197 18.261 1.00 97.94 251 ASP A CA 1
ATOM 1754 C C . ASP A 1 251 ? 5.034 0.020 17.452 1.00 97.94 251 ASP A C 1
ATOM 1756 O O . ASP A 1 251 ? 6.051 0.137 16.761 1.00 97.94 251 ASP A O 1
ATOM 1760 N N . GLY A 1 252 ? 4.304 -1.101 17.420 1.00 97.62 252 GLY A N 1
ATOM 1761 C CA . GLY A 1 252 ? 4.633 -2.240 16.565 1.00 97.62 252 GLY A CA 1
ATOM 1762 C C . GLY A 1 252 ? 4.577 -1.923 15.064 1.00 97.62 252 GLY A C 1
ATOM 1763 O O . GLY A 1 252 ? 5.347 -2.494 14.292 1.00 97.62 252 GLY A O 1
ATOM 1764 N N . PHE A 1 253 ? 3.702 -1.015 14.624 1.00 97.56 253 PHE A N 1
ATOM 1765 C CA . PHE A 1 253 ? 3.654 -0.555 13.229 1.00 97.56 253 PHE A CA 1
ATOM 1766 C C . PHE A 1 253 ? 4.720 0.499 12.925 1.00 97.56 253 PHE A C 1
ATOM 1768 O O . PHE A 1 253 ? 5.299 0.467 11.843 1.00 97.56 253 PHE A O 1
ATOM 1775 N N . VAL A 1 254 ? 5.049 1.372 13.882 1.00 98.19 254 VAL A N 1
ATOM 1776 C CA . VAL A 1 254 ? 6.181 2.307 13.756 1.00 98.19 254 VAL A CA 1
ATOM 1777 C C . VAL A 1 254 ? 7.478 1.536 13.529 1.00 98.19 254 VAL A C 1
ATOM 1779 O O . VAL A 1 254 ? 8.217 1.835 12.592 1.00 98.19 254 VAL A O 1
ATOM 1782 N N . THR A 1 255 ? 7.709 0.482 14.312 1.00 98.25 255 THR A N 1
ATOM 1783 C CA . THR A 1 255 ? 8.877 -0.392 14.145 1.00 98.25 255 THR A CA 1
ATOM 1784 C C . THR A 1 255 ? 8.880 -1.082 12.774 1.00 98.25 255 THR A C 1
ATOM 1786 O O . THR A 1 255 ? 9.915 -1.162 12.116 1.00 98.25 255 THR A O 1
ATOM 1789 N N . GLN A 1 256 ? 7.728 -1.557 12.290 1.00 97.25 256 GLN A N 1
ATOM 1790 C CA . GLN A 1 256 ? 7.624 -2.158 10.953 1.00 97.25 256 GLN A CA 1
ATOM 1791 C C . GLN A 1 256 ? 7.931 -1.159 9.830 1.00 97.25 256 GLN A C 1
ATOM 1793 O O . GLN A 1 256 ? 8.673 -1.499 8.909 1.00 97.25 256 GLN A O 1
ATOM 1798 N N . ALA A 1 257 ? 7.418 0.068 9.930 1.00 96.69 257 ALA A N 1
ATOM 1799 C CA . ALA A 1 257 ? 7.677 1.139 8.972 1.00 96.69 257 ALA A CA 1
ATOM 1800 C C . ALA A 1 257 ? 9.166 1.525 8.948 1.00 96.69 257 ALA A C 1
ATOM 1802 O O . ALA A 1 257 ? 9.772 1.611 7.881 1.00 96.69 257 ALA A O 1
ATOM 1803 N N . GLN A 1 258 ? 9.791 1.663 10.122 1.00 97.31 258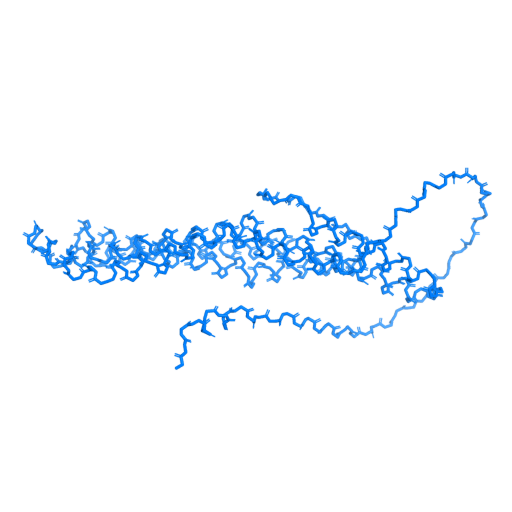 GLN A N 1
ATOM 1804 C CA . GLN A 1 258 ? 11.235 1.889 10.242 1.00 97.31 258 GLN A CA 1
ATOM 1805 C C . GLN A 1 258 ? 12.042 0.748 9.615 1.00 97.31 258 GLN A C 1
ATOM 1807 O O . GLN A 1 258 ? 13.004 1.000 8.893 1.00 97.31 258 GLN A O 1
ATOM 1812 N N . ASN A 1 259 ? 11.631 -0.502 9.837 1.00 97.25 259 ASN A N 1
ATOM 1813 C CA . ASN A 1 259 ? 12.291 -1.665 9.252 1.00 97.25 259 ASN A CA 1
ATOM 1814 C C . ASN A 1 259 ? 12.167 -1.708 7.723 1.00 97.25 259 ASN A C 1
ATOM 1816 O O . ASN A 1 259 ? 13.099 -2.168 7.069 1.00 97.25 259 ASN A O 1
ATOM 1820 N N . ALA A 1 260 ? 11.055 -1.247 7.145 1.00 94.50 260 ALA A N 1
ATOM 1821 C CA . ALA A 1 260 ? 10.909 -1.141 5.692 1.00 94.50 260 ALA A CA 1
ATOM 1822 C C . ALA A 1 260 ? 11.941 -0.169 5.103 1.00 94.50 260 ALA A C 1
ATOM 1824 O O . ALA A 1 260 ? 12.693 -0.542 4.205 1.00 94.50 260 ALA A O 1
ATOM 1825 N N . ILE A 1 261 ? 12.064 1.024 5.691 1.00 95.88 261 ILE A N 1
ATOM 1826 C CA . ILE A 1 261 ? 13.061 2.027 5.287 1.00 95.88 261 ILE A CA 1
ATOM 1827 C C . ILE A 1 261 ? 14.486 1.492 5.485 1.00 95.88 261 ILE A C 1
ATOM 1829 O O . ILE A 1 261 ? 15.321 1.583 4.592 1.00 95.88 261 ILE A O 1
ATOM 1833 N N . ALA A 1 262 ? 14.768 0.884 6.639 1.00 96.38 262 ALA A N 1
ATOM 1834 C CA . ALA A 1 262 ? 16.097 0.371 6.957 1.00 96.38 262 ALA A CA 1
ATOM 1835 C C . ALA A 1 262 ? 16.534 -0.799 6.063 1.00 96.38 262 ALA A C 1
ATOM 1837 O O . ALA A 1 262 ? 17.734 -1.018 5.922 1.00 96.38 262 ALA A O 1
ATOM 1838 N N . ARG A 1 263 ? 15.595 -1.569 5.494 1.00 94.06 263 ARG A N 1
ATOM 1839 C CA . ARG A 1 263 ? 15.906 -2.598 4.492 1.00 94.06 263 ARG A CA 1
ATOM 1840 C C . ARG A 1 263 ? 16.248 -1.983 3.141 1.00 94.06 263 ARG A C 1
ATOM 1842 O O . ARG A 1 263 ? 17.203 -2.438 2.537 1.00 94.06 263 ARG A O 1
ATOM 1849 N N . ALA A 1 264 ? 15.523 -0.951 2.717 1.00 92.06 264 ALA A N 1
ATOM 1850 C CA . ALA A 1 264 ? 15.771 -0.275 1.444 1.00 92.06 264 ALA A CA 1
ATOM 1851 C C . ALA A 1 264 ? 17.101 0.504 1.404 1.00 92.06 264 ALA A C 1
ATOM 1853 O O . ALA A 1 264 ? 17.598 0.825 0.334 1.00 92.06 264 ALA A O 1
ATOM 1854 N N . LEU A 1 265 ? 17.676 0.826 2.568 1.00 89.38 265 LEU A N 1
ATOM 1855 C CA . LEU A 1 265 ? 18.971 1.508 2.687 1.00 89.38 265 LEU A CA 1
ATOM 1856 C C . LEU A 1 265 ? 20.194 0.573 2.631 1.00 89.38 265 LEU A C 1
ATOM 1858 O O . LEU A 1 265 ? 21.317 1.069 2.730 1.00 89.38 265 LEU A O 1
ATOM 1862 N N . ARG A 1 266 ? 20.000 -0.748 2.575 1.00 82.12 266 ARG A N 1
ATOM 1863 C CA . ARG A 1 266 ? 21.083 -1.746 2.561 1.00 82.12 266 ARG A CA 1
ATOM 1864 C C . ARG A 1 266 ? 21.293 -2.291 1.164 1.00 82.12 266 ARG A C 1
ATOM 1866 O O . ARG A 1 266 ? 22.473 -2.548 0.851 1.00 82.12 266 ARG A O 1
#

Foldseek 3Di:
DDPVVVVPPVPDPDPPPPDPDDDDDDDDDDDDDDDDDDDPDPDDPDDFFDDPCLLVVLVVVLVVVLCVQQVVLVVLLVPQLVVLVVCLVVQLVVLCVVPVFNQLSQLRSLLSRLVSVLSSLCSNLVSCVFFNLVLVLLLVLLLLQLVVVLVVCVVVVHDPVSSVVSVRVSSVLSSCSSVDDGGGPDDRSHDHDDPVSVVVSLVSQLCCLVVRVLVSLLSSLQSVLSSQLSNQSNPPVDNVSSNVRSVVSNVVSNVVSVVSNVVSND

Radius of gyration: 26.33 Å; chains: 1; bounding box: 72×38×72 Å

pLDDT: mean 85.45, std 23.65, range [24.56, 98.81]